Protein AF-A0A395UKI0-F1 (afdb_monomer_lite)

Secondary structure (DSSP, 8-state):
--EEEEEEEE-STTS---TT-TTSHHHHT-TTPPPPPTT-EEEETTEEEEE--BTTTTEEEEEEEEEEEEEEEETTEEEEEEEEE--GGGHHHHHHTT--TTS------PPP---GGGEEEEEEPPTTPBPB-B-TTSPBPB-TTSPBPB-EE-HHHHHHS-HHHHTTEEEETTEEEEBP----EEEEEE-

Foldseek 3Di:
DWKKFKDKAALDPPTDHDQVDCQHCLNVVHPPRDADDQQDWDQDPQATWGWHADVVRRMTMTMQGQKDWDWDQDPNDTHTPGDIDRRRNCVCCVQPPPDDPPDDRDDDDDDDPDPVVWKDKDWFFDPPDFDFDADPVRHFDADPVSHTHGAWDDPVVLVPDDPVCNVQWDDDPNTIGGTGGDRRMMDIDTD

pLDDT: mean 90.9, std 7.42, range [57.66, 97.88]

Sequence (191 aa):
MEDIEFYYHEEQNNGLKDPIMYHTSDHEKCSDLPYFECGSFNCHVSGIDITFENQKKCFRASFLIRGYSVYSLVNHEWVKTKNHETRPTYLYEDLMNGIPLNNSLNIEWVNENLVADKYEISNGCRLNVPAYIKDESGHYIKDSNGNYIKKEISEEQFKLLPEGFKSQYFLYSGKRYKKCDRPWRFYKKQL

Radius of gyration: 19.39 Å; chains: 1; bounding box: 48×34×58 Å

Structure (mmCIF, N/CA/C/O backbone):
data_AF-A0A395UKI0-F1
#
_entry.id   AF-A0A395UKI0-F1
#
loop_
_atom_site.group_PDB
_atom_site.id
_atom_site.type_symbol
_atom_site.label_atom_id
_atom_site.label_alt_id
_atom_site.label_comp_id
_atom_site.label_asym_id
_atom_site.label_entity_id
_atom_site.label_seq_id
_atom_site.pdbx_PDB_ins_code
_atom_site.Cartn_x
_atom_site.Cartn_y
_atom_site.Cartn_z
_atom_site.occupancy
_atom_site.B_iso_or_equiv
_atom_site.auth_seq_id
_atom_site.auth_comp_id
_atom_site.auth_asym_id
_atom_site.auth_atom_id
_atom_site.pdbx_PDB_model_num
ATOM 1 N N . MET A 1 1 ? 18.220 -2.032 0.485 1.00 72.81 1 MET A N 1
ATOM 2 C CA . MET A 1 1 ? 17.931 -3.399 0.011 1.00 72.81 1 MET A CA 1
ATOM 3 C C . MET A 1 1 ? 16.534 -3.363 -0.543 1.00 72.81 1 MET A C 1
ATOM 5 O O . MET A 1 1 ? 15.701 -2.700 0.059 1.00 72.81 1 MET A O 1
ATOM 9 N N . GLU A 1 2 ? 16.315 -3.983 -1.694 1.00 85.31 2 GLU A N 1
ATOM 10 C CA . GLU A 1 2 ? 15.025 -3.980 -2.381 1.00 85.31 2 GLU A CA 1
ATOM 11 C C . GLU A 1 2 ? 13.920 -4.470 -1.436 1.00 85.31 2 GLU A C 1
ATOM 13 O O . GLU A 1 2 ? 14.097 -5.465 -0.719 1.00 85.31 2 GLU A O 1
ATOM 18 N N . ASP A 1 3 ? 12.807 -3.741 -1.409 1.00 92.38 3 ASP A N 1
ATOM 19 C CA . ASP A 1 3 ? 11.666 -4.048 -0.560 1.00 92.38 3 ASP A CA 1
ATOM 20 C C . ASP A 1 3 ? 10.334 -3.772 -1.255 1.00 92.38 3 ASP A C 1
ATOM 22 O O . ASP A 1 3 ? 10.199 -2.879 -2.094 1.00 92.38 3 ASP A O 1
ATOM 26 N N . ILE A 1 4 ? 9.337 -4.573 -0.889 1.00 95.19 4 ILE A N 1
ATOM 27 C CA . ILE A 1 4 ? 7.963 -4.479 -1.374 1.00 95.19 4 ILE A CA 1
ATOM 28 C C . ILE A 1 4 ? 6.988 -4.515 -0.199 1.00 95.19 4 ILE A C 1
ATOM 30 O O . ILE A 1 4 ? 7.293 -5.040 0.877 1.00 95.19 4 ILE A O 1
ATOM 34 N N . GLU A 1 5 ? 5.796 -3.972 -0.409 1.00 96.44 5 GLU A N 1
ATOM 35 C CA . GLU A 1 5 ? 4.694 -4.026 0.546 1.00 96.44 5 GLU A CA 1
ATOM 36 C C . GLU A 1 5 ? 3.450 -4.609 -0.115 1.00 96.44 5 GLU A C 1
ATOM 38 O O . GLU A 1 5 ? 2.995 -4.100 -1.129 1.00 96.44 5 GLU A O 1
ATOM 43 N N . PHE A 1 6 ? 2.915 -5.685 0.453 1.00 97.06 6 PHE A N 1
ATOM 44 C CA . PHE A 1 6 ? 1.773 -6.423 -0.070 1.00 97.06 6 PHE A CA 1
ATOM 45 C C . PHE A 1 6 ? 0.446 -5.911 0.509 1.00 97.06 6 PHE A C 1
ATOM 47 O O . PHE A 1 6 ? 0.351 -5.572 1.697 1.00 97.06 6 PHE A O 1
ATOM 54 N N . TYR A 1 7 ? -0.592 -5.924 -0.325 1.00 96.88 7 TYR A N 1
ATOM 55 C CA . TYR A 1 7 ? -1.969 -5.573 0.008 1.00 96.88 7 TYR A CA 1
ATOM 56 C C . TYR A 1 7 ? -2.911 -6.658 -0.510 1.00 96.88 7 TYR A C 1
ATOM 58 O O . TYR A 1 7 ? -2.744 -7.163 -1.620 1.00 96.88 7 TYR A O 1
ATOM 66 N N . TYR A 1 8 ? -3.903 -7.019 0.302 1.00 97.31 8 TYR A N 1
ATOM 67 C CA . TYR A 1 8 ? -4.893 -8.038 -0.046 1.00 97.31 8 TYR A CA 1
ATOM 68 C C . TYR A 1 8 ? -6.225 -7.750 0.635 1.00 97.31 8 TYR A C 1
ATOM 70 O O . TYR A 1 8 ? -6.280 -7.591 1.857 1.00 97.31 8 TYR A O 1
ATOM 78 N N . HIS A 1 9 ? -7.288 -7.723 -0.160 1.00 97.38 9 HIS A N 1
ATOM 79 C CA . HIS A 1 9 ? -8.639 -7.403 0.268 1.00 97.38 9 HIS A CA 1
ATOM 80 C C . HIS A 1 9 ? -9.646 -8.356 -0.382 1.00 97.38 9 HIS A C 1
ATOM 82 O O . HIS A 1 9 ? -9.685 -8.499 -1.600 1.00 97.38 9 HIS A O 1
ATOM 88 N N . GLU A 1 10 ? -10.520 -8.954 0.418 1.00 97.19 10 GLU A N 1
ATOM 89 C CA . GLU A 1 10 ? -11.673 -9.718 -0.061 1.00 97.19 10 GLU A CA 1
ATOM 90 C C . GLU A 1 10 ? -12.920 -8.836 -0.077 1.00 97.19 10 GLU A C 1
ATOM 92 O O . GLU A 1 10 ? -13.295 -8.236 0.932 1.00 97.19 10 GLU A O 1
ATOM 97 N N . GLU A 1 11 ? -13.580 -8.753 -1.229 1.00 95.62 11 GLU A N 1
ATOM 98 C CA . GLU A 1 11 ? -14.729 -7.859 -1.431 1.00 95.62 11 GLU A CA 1
ATOM 99 C C . GLU A 1 11 ? -15.984 -8.342 -0.692 1.00 95.62 11 GLU A C 1
ATOM 101 O O . GLU A 1 11 ? -16.866 -7.556 -0.355 1.00 95.62 11 GLU A O 1
ATOM 106 N N . GLN A 1 12 ? -16.038 -9.627 -0.344 1.00 93.69 12 GLN A N 1
ATOM 107 C CA . GLN A 1 12 ? -17.123 -10.206 0.445 1.00 93.69 12 GLN A CA 1
ATOM 108 C C . GLN A 1 12 ? -17.271 -9.503 1.807 1.00 93.69 12 GLN A C 1
ATOM 110 O O . GLN A 1 12 ? -16.280 -9.145 2.441 1.00 93.69 12 GLN A O 1
ATOM 115 N N . ASN A 1 13 ? -18.507 -9.357 2.301 1.00 86.75 13 ASN A N 1
ATOM 116 C CA . ASN A 1 13 ? -18.794 -8.646 3.559 1.00 86.75 13 ASN A CA 1
ATOM 117 C C . ASN A 1 13 ? -17.995 -9.178 4.763 1.00 86.75 13 ASN A C 1
ATOM 119 O O . ASN A 1 13 ? -17.496 -8.389 5.560 1.00 86.75 13 ASN A O 1
ATOM 123 N N . ASN A 1 14 ? -17.834 -10.502 4.855 1.00 87.94 14 ASN A N 1
ATOM 124 C CA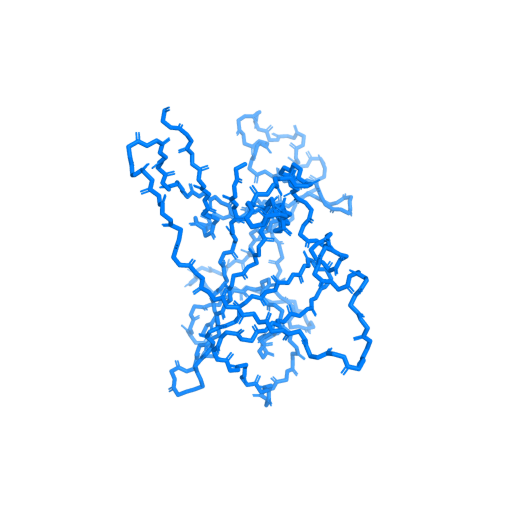 . ASN A 1 14 ? -17.091 -11.171 5.931 1.00 87.94 14 ASN A CA 1
ATOM 125 C C . ASN A 1 14 ? -15.662 -11.561 5.515 1.00 87.94 14 ASN A C 1
ATOM 127 O O . ASN A 1 14 ? -15.020 -12.364 6.189 1.00 87.94 14 ASN A O 1
ATOM 131 N N . GLY A 1 15 ? -15.190 -11.043 4.381 1.00 92.31 15 GLY A N 1
ATOM 132 C CA . GLY A 1 15 ? -13.857 -11.316 3.871 1.00 92.31 15 GLY A CA 1
ATOM 133 C C . GLY A 1 15 ? -12.767 -10.586 4.654 1.00 92.31 15 GLY A C 1
ATOM 134 O O . GLY A 1 15 ? -13.018 -9.656 5.429 1.00 92.31 15 GLY A O 1
ATOM 135 N N . LEU A 1 16 ? -11.516 -10.980 4.429 1.00 94.31 16 LEU A N 1
ATOM 136 C CA . LEU A 1 16 ? -10.360 -10.267 4.955 1.00 94.31 16 LEU A CA 1
ATOM 137 C C . LEU A 1 16 ? -10.273 -8.869 4.328 1.00 94.31 16 LEU A C 1
ATOM 139 O O . LEU A 1 16 ? -9.848 -8.698 3.189 1.00 94.31 16 LEU A O 1
ATOM 143 N N . LYS A 1 17 ? -10.621 -7.842 5.105 1.00 95.06 17 LYS A N 1
ATOM 144 C CA . LYS A 1 17 ? -10.532 -6.440 4.677 1.00 95.06 17 LYS A CA 1
ATOM 145 C C . LYS A 1 17 ? -9.134 -5.865 4.882 1.00 95.06 17 LYS A C 1
ATOM 147 O O . LYS A 1 17 ? -8.533 -6.055 5.942 1.00 95.06 17 LYS A O 1
ATOM 152 N N . ASP A 1 18 ? -8.631 -5.105 3.914 1.00 96.12 18 ASP A N 1
ATOM 153 C CA . ASP A 1 18 ? -7.453 -4.242 4.075 1.00 96.12 18 ASP A CA 1
ATOM 154 C C . ASP A 1 18 ? -7.826 -2.766 3.872 1.00 96.12 18 ASP A C 1
ATOM 156 O O . ASP A 1 18 ? -7.893 -2.298 2.738 1.00 96.12 18 ASP A O 1
ATOM 160 N N . PRO A 1 19 ? -8.098 -2.028 4.965 1.00 94.56 19 PRO A N 1
ATOM 161 C CA . PRO A 1 19 ? -8.621 -0.662 4.913 1.00 94.56 19 PRO A CA 1
ATOM 162 C C . PRO A 1 19 ? -7.784 0.402 4.191 1.00 94.56 19 PRO A C 1
ATOM 164 O O . PRO A 1 19 ? -8.300 1.487 3.936 1.00 94.56 19 PRO A O 1
ATOM 167 N N . ILE A 1 20 ? -6.489 0.162 3.959 1.00 93.56 20 ILE A N 1
ATOM 168 C CA . ILE A 1 20 ? -5.585 1.140 3.325 1.00 93.56 20 ILE A CA 1
ATOM 169 C C . ILE A 1 20 ? -5.490 0.954 1.804 1.00 93.56 20 ILE A C 1
ATOM 171 O O . ILE A 1 20 ? -4.912 1.788 1.116 1.00 93.56 20 ILE A O 1
ATOM 175 N N . MET A 1 21 ? -6.022 -0.150 1.281 1.00 93.50 21 MET A N 1
ATOM 176 C CA . MET A 1 21 ? -5.894 -0.516 -0.122 1.00 93.50 21 MET A CA 1
ATOM 177 C C . MET A 1 21 ? -6.819 0.342 -0.995 1.00 93.50 21 MET A C 1
ATOM 179 O O . MET A 1 21 ? -8.038 0.315 -0.822 1.00 93.50 21 MET A O 1
ATOM 183 N N . TYR A 1 22 ? -6.224 1.091 -1.928 1.00 88.94 22 TYR A N 1
ATOM 184 C CA . TYR A 1 22 ? -6.912 2.108 -2.732 1.00 88.94 22 TYR A CA 1
ATOM 185 C C . TYR A 1 22 ? -7.983 1.536 -3.656 1.00 88.94 22 TYR A C 1
ATOM 187 O O . TYR A 1 22 ? -9.09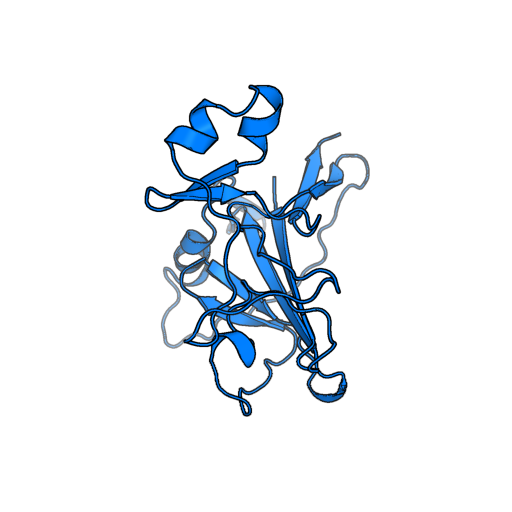1 2.042 -3.730 1.00 88.94 22 TYR A O 1
ATOM 195 N N . HIS A 1 23 ? -7.661 0.465 -4.366 1.00 92.56 23 HIS A N 1
ATOM 196 C CA . HIS A 1 23 ? -8.474 -0.037 -5.472 1.00 92.56 23 HIS A CA 1
ATOM 197 C C . HIS A 1 23 ? -9.547 -1.018 -5.010 1.00 92.56 23 HIS A C 1
ATOM 199 O O . HIS A 1 23 ? -9.789 -2.015 -5.662 1.00 92.56 23 HIS A O 1
ATOM 205 N N . THR A 1 24 ? -10.209 -0.745 -3.886 1.00 94.38 24 THR A N 1
ATOM 206 C CA . THR A 1 24 ? -11.265 -1.608 -3.329 1.00 94.38 24 THR A CA 1
ATOM 207 C C . THR A 1 24 ? -12.618 -0.916 -3.364 1.00 94.38 24 THR A C 1
ATOM 209 O O . THR A 1 24 ? -12.698 0.310 -3.259 1.00 94.38 24 THR A O 1
ATOM 212 N N . SER A 1 25 ? -13.697 -1.694 -3.449 1.00 93.06 25 SER A N 1
ATOM 213 C CA . SER A 1 25 ? -15.062 -1.148 -3.454 1.00 93.06 25 SER A CA 1
ATOM 214 C C . SER A 1 25 ? -15.372 -0.392 -2.159 1.00 93.06 25 SER A C 1
ATOM 216 O O . SER A 1 25 ? -16.057 0.630 -2.178 1.00 93.06 25 SER A O 1
ATOM 218 N N . ASP A 1 26 ? -14.812 -0.854 -1.034 1.00 90.38 26 ASP A N 1
ATOM 219 C CA . ASP A 1 26 ? -14.898 -0.192 0.271 1.00 90.38 26 ASP A CA 1
ATOM 220 C C . ASP A 1 26 ? -14.196 1.181 0.295 1.00 90.38 26 ASP A C 1
ATOM 222 O O . ASP A 1 26 ? -14.701 2.112 0.925 1.00 90.38 26 ASP A O 1
ATOM 226 N N . HIS A 1 27 ? -13.040 1.311 -0.365 1.00 91.06 27 HIS A N 1
ATOM 227 C CA . HIS A 1 27 ? -12.264 2.555 -0.411 1.00 91.06 27 HIS A CA 1
ATOM 228 C C . HIS A 1 27 ? -12.866 3.567 -1.394 1.00 91.06 27 HIS A C 1
ATOM 230 O O . HIS A 1 27 ? -13.105 4.718 -1.027 1.00 91.06 27 HIS A O 1
ATOM 236 N N . GLU A 1 28 ? -13.176 3.120 -2.614 1.00 91.69 28 GLU A N 1
ATOM 237 C CA . GLU A 1 28 ? -13.735 3.959 -3.683 1.00 91.69 28 GLU A CA 1
ATOM 238 C C . GLU A 1 28 ? -15.241 4.210 -3.528 1.00 91.69 28 GLU A C 1
ATOM 240 O O . GLU A 1 28 ? -15.809 5.051 -4.222 1.00 91.69 28 GLU A O 1
ATOM 245 N N . LYS A 1 29 ? -15.904 3.497 -2.606 1.00 90.75 29 LYS A N 1
ATOM 246 C CA . LYS A 1 29 ? -17.358 3.562 -2.366 1.00 90.75 29 LYS A CA 1
ATOM 247 C C . LYS A 1 29 ? -18.160 3.284 -3.641 1.00 90.75 29 LYS A C 1
ATOM 249 O O . LYS A 1 29 ? -19.193 3.901 -3.893 1.00 90.75 29 LYS A O 1
ATOM 254 N N . CYS A 1 30 ? -17.669 2.334 -4.432 1.00 91.25 30 CYS A N 1
ATOM 255 C CA . CYS A 1 30 ? -18.217 1.945 -5.723 1.00 91.25 30 CYS A CA 1
ATOM 256 C C . CYS A 1 30 ? -18.272 0.416 -5.807 1.00 91.25 30 CYS A C 1
ATOM 258 O O . CYS A 1 30 ? -17.229 -0.230 -5.840 1.00 91.25 30 CYS A O 1
ATOM 260 N N . SER A 1 31 ? -19.476 -0.165 -5.833 1.00 85.19 31 SER A N 1
ATOM 261 C CA . SER A 1 31 ? -19.671 -1.625 -5.905 1.00 85.19 31 SER A CA 1
ATOM 262 C C . SER A 1 31 ? -19.251 -2.232 -7.241 1.00 85.19 31 SER A C 1
ATOM 264 O O . SER A 1 31 ? -18.930 -3.415 -7.306 1.00 85.19 31 SER A O 1
ATOM 266 N N . ASP A 1 32 ? -19.249 -1.417 -8.294 1.00 88.06 32 ASP A N 1
ATOM 267 C CA . ASP A 1 32 ? -19.023 -1.854 -9.670 1.00 88.06 32 ASP A CA 1
ATOM 268 C C . ASP A 1 32 ? -17.604 -1.494 -10.135 1.00 88.06 32 ASP A C 1
ATOM 270 O O . ASP A 1 32 ? -17.341 -1.345 -11.329 1.00 88.06 32 ASP A O 1
ATOM 274 N N . LEU A 1 33 ? -16.676 -1.326 -9.184 1.00 92.06 33 LEU A N 1
ATOM 275 C CA . LEU A 1 33 ? -15.283 -1.010 -9.467 1.00 92.06 33 LEU A CA 1
ATOM 276 C C . LEU A 1 33 ? -14.656 -2.154 -10.290 1.00 92.06 33 LEU A C 1
ATOM 278 O O . LEU A 1 33 ? -14.607 -3.292 -9.807 1.00 92.06 33 LEU A O 1
ATOM 282 N N . PRO A 1 34 ? -14.151 -1.894 -11.509 1.00 94.56 34 PRO A N 1
ATOM 283 C CA . PRO A 1 34 ? -13.522 -2.927 -12.322 1.00 94.56 34 PRO A CA 1
ATOM 284 C C . PRO A 1 34 ? -12.331 -3.565 -11.609 1.00 94.56 34 PRO A C 1
ATOM 286 O O . PRO A 1 34 ? -11.643 -2.920 -10.816 1.00 94.56 34 PRO A O 1
ATOM 289 N N . TYR A 1 35 ? -12.097 -4.842 -11.890 1.00 96.00 35 TYR A N 1
ATOM 290 C CA . TYR A 1 35 ? -10.900 -5.531 -11.426 1.00 96.00 35 TYR A CA 1
ATOM 291 C C . TYR A 1 35 ? -9.749 -5.258 -12.387 1.00 96.00 35 TYR A C 1
ATOM 293 O O . TYR A 1 35 ? -9.944 -5.276 -13.604 1.00 96.00 35 TYR A O 1
ATOM 301 N N . PHE A 1 36 ? -8.554 -5.043 -11.848 1.00 95.44 36 PHE A N 1
ATOM 302 C CA . PHE A 1 36 ? -7.353 -4.961 -12.668 1.00 95.44 36 PHE A CA 1
ATOM 303 C C . PHE A 1 36 ? -6.970 -6.336 -13.220 1.00 95.44 36 PHE A C 1
ATOM 305 O O . PHE A 1 36 ? -7.109 -7.364 -12.550 1.00 95.44 36 PHE A O 1
ATOM 312 N N . GLU A 1 37 ? -6.438 -6.353 -14.442 1.00 93.06 37 GLU A N 1
ATOM 313 C CA . GLU A 1 37 ? -5.809 -7.551 -14.990 1.00 93.06 37 GLU A CA 1
ATOM 314 C C . GLU A 1 37 ? -4.525 -7.880 -14.220 1.00 93.06 37 GLU A C 1
ATOM 316 O O . GLU A 1 37 ? -3.847 -6.998 -13.686 1.00 93.06 37 GLU A O 1
ATOM 321 N N . CYS A 1 38 ? -4.162 -9.161 -14.180 1.00 91.88 38 CYS A N 1
ATOM 322 C CA . CYS A 1 38 ? -2.937 -9.591 -13.516 1.00 91.88 38 CYS A CA 1
ATOM 323 C C . CYS A 1 38 ? -1.702 -8.950 -14.166 1.00 91.88 38 CYS A C 1
ATOM 325 O O . CYS A 1 38 ? -1.515 -9.038 -15.376 1.00 91.88 38 CYS A O 1
ATOM 327 N N . GLY A 1 39 ? -0.851 -8.338 -13.347 1.00 90.25 39 GLY A N 1
ATOM 328 C CA . GLY A 1 39 ? 0.334 -7.601 -13.767 1.00 90.25 39 GLY A CA 1
ATOM 329 C C . GLY A 1 39 ? 0.081 -6.130 -14.101 1.00 90.25 39 GLY A C 1
ATOM 330 O O . GLY A 1 39 ? 1.028 -5.454 -14.500 1.00 90.25 39 GLY A O 1
ATOM 331 N N . SER A 1 40 ? -1.144 -5.607 -13.938 1.00 91.50 40 SER A N 1
ATOM 332 C CA . SER A 1 40 ? -1.421 -4.198 -14.256 1.00 91.50 40 SER A CA 1
ATOM 333 C C . SER A 1 40 ? -0.717 -3.254 -13.287 1.00 91.50 40 SER A C 1
ATOM 335 O O . SER A 1 40 ? -0.644 -3.521 -12.083 1.00 91.50 40 SER A O 1
ATOM 337 N N . PHE A 1 41 ? -0.270 -2.120 -13.824 1.00 89.94 41 PHE A N 1
ATOM 338 C CA . PHE A 1 41 ? 0.349 -1.023 -13.088 1.00 89.94 41 PHE A CA 1
ATOM 339 C C . PHE A 1 41 ? -0.741 -0.060 -12.626 1.00 89.94 41 PHE A C 1
ATOM 341 O O . PHE A 1 41 ? -1.361 0.619 -13.445 1.00 89.94 41 PHE A O 1
ATOM 348 N N . ASN A 1 42 ? -0.970 0.012 -11.319 1.00 91.00 42 ASN A N 1
ATOM 349 C CA . ASN A 1 42 ? -1.874 0.986 -10.729 1.00 91.00 42 ASN A CA 1
ATOM 350 C C . ASN A 1 42 ? -1.067 2.138 -10.118 1.00 91.00 42 ASN A C 1
ATOM 352 O O . ASN A 1 42 ? -0.408 1.989 -9.089 1.00 91.00 42 ASN A O 1
ATOM 356 N N . CYS A 1 43 ? -1.119 3.295 -10.767 1.00 89.25 43 CYS A N 1
ATOM 357 C CA . CYS A 1 43 ? -0.405 4.498 -10.359 1.00 89.25 43 CYS A CA 1
ATOM 358 C C . CYS A 1 43 ? -1.245 5.304 -9.359 1.00 89.25 43 CYS A C 1
ATOM 360 O O . CYS A 1 43 ? -2.322 5.791 -9.700 1.00 89.25 43 CYS A O 1
ATOM 362 N N . HIS A 1 44 ? -0.748 5.502 -8.139 1.00 89.75 44 HIS A N 1
ATOM 363 C CA . HIS A 1 44 ? -1.400 6.326 -7.122 1.00 89.75 44 HIS A CA 1
ATOM 364 C C . HIS A 1 44 ? -0.410 7.223 -6.361 1.00 89.75 44 HIS A C 1
ATOM 366 O O . HIS A 1 44 ? 0.810 7.173 -6.533 1.00 89.75 44 HIS A O 1
ATOM 372 N N . VAL A 1 45 ? -0.940 8.065 -5.471 1.00 88.81 45 VAL A N 1
ATOM 373 C CA . VAL A 1 45 ? -0.179 9.097 -4.739 1.00 88.81 45 VAL A CA 1
ATOM 374 C C . VAL A 1 45 ? 0.970 8.564 -3.876 1.00 88.81 45 VAL A C 1
ATOM 376 O O . VAL A 1 45 ? 1.836 9.336 -3.475 1.00 88.81 45 VAL A O 1
ATOM 379 N N . SER A 1 46 ? 0.980 7.264 -3.570 1.00 90.00 46 SER A N 1
ATOM 380 C CA . SER A 1 46 ? 2.031 6.643 -2.756 1.00 90.00 46 SER A CA 1
ATOM 381 C C . SER A 1 46 ? 3.082 5.897 -3.578 1.00 90.00 46 SER A C 1
ATOM 383 O O . SER A 1 46 ? 4.072 5.476 -2.990 1.00 90.00 46 SER A O 1
ATOM 385 N N . GLY A 1 47 ? 2.904 5.754 -4.894 1.00 92.81 47 GLY A N 1
ATOM 386 C CA . GLY A 1 47 ? 3.794 5.014 -5.791 1.00 92.81 47 GLY A CA 1
ATOM 387 C C . GLY A 1 47 ? 3.014 4.120 -6.754 1.00 92.81 47 GLY A C 1
ATOM 388 O O . GLY A 1 47 ? 1.849 4.391 -7.040 1.00 92.81 47 GLY A O 1
ATOM 389 N N . ILE A 1 48 ? 3.678 3.081 -7.258 1.00 91.50 48 ILE A N 1
ATOM 390 C CA . ILE A 1 48 ? 3.126 2.163 -8.256 1.00 91.50 48 ILE A CA 1
ATOM 391 C C . ILE A 1 48 ? 2.861 0.806 -7.612 1.00 91.50 48 ILE A C 1
ATOM 393 O O . ILE A 1 48 ? 3.787 0.139 -7.141 1.00 91.50 48 ILE A O 1
ATOM 397 N N . ASP A 1 49 ? 1.601 0.400 -7.660 1.00 94.06 49 ASP A N 1
ATOM 398 C CA . ASP A 1 49 ? 1.152 -0.939 -7.317 1.00 94.06 49 ASP A CA 1
ATOM 399 C C . ASP A 1 49 ? 1.201 -1.843 -8.551 1.00 94.06 49 ASP A C 1
ATOM 401 O O . ASP A 1 49 ? 0.761 -1.461 -9.636 1.00 94.06 49 ASP A O 1
ATOM 405 N N . ILE A 1 50 ? 1.660 -3.078 -8.368 1.00 94.25 50 ILE A N 1
ATOM 406 C CA . ILE A 1 50 ? 1.487 -4.151 -9.349 1.00 94.25 50 ILE A CA 1
ATOM 407 C C . ILE A 1 50 ? 0.376 -5.059 -8.852 1.00 94.25 50 ILE A C 1
ATOM 409 O O . ILE A 1 50 ? 0.447 -5.602 -7.749 1.00 94.25 50 ILE A O 1
ATOM 413 N N . THR A 1 51 ? -0.666 -5.186 -9.661 1.00 96.06 51 THR A N 1
ATOM 414 C CA . THR A 1 51 ? -1.935 -5.816 -9.282 1.00 96.06 51 THR A CA 1
ATOM 415 C C . THR A 1 51 ? -2.022 -7.263 -9.765 1.00 96.06 51 THR A C 1
ATOM 417 O O . THR A 1 51 ? -1.407 -7.647 -10.754 1.00 96.06 51 THR A O 1
ATOM 420 N N . PHE A 1 52 ? -2.769 -8.102 -9.053 1.00 96.06 52 PHE A N 1
ATOM 421 C CA . PHE A 1 52 ? -3.040 -9.503 -9.411 1.00 96.06 52 PHE A CA 1
ATOM 422 C C . PHE A 1 52 ? -4.396 -9.920 -8.842 1.00 96.06 52 PHE A C 1
ATOM 424 O O . PHE A 1 52 ? -4.536 -10.894 -8.101 1.00 96.06 52 PHE A O 1
ATOM 431 N N . GLU A 1 53 ? -5.407 -9.118 -9.161 1.00 97.19 53 GLU A N 1
ATOM 432 C CA . GLU A 1 53 ? -6.762 -9.283 -8.655 1.00 97.19 53 GLU A CA 1
ATOM 433 C C . GLU A 1 53 ? -7.509 -10.441 -9.330 1.00 97.19 53 GLU A C 1
ATOM 435 O O . GLU A 1 53 ? -7.133 -10.940 -10.394 1.00 97.19 53 GLU A O 1
ATOM 440 N N . ASN A 1 54 ? -8.599 -10.892 -8.707 1.00 96.69 54 ASN A N 1
ATOM 441 C CA . ASN A 1 54 ? -9.415 -11.966 -9.250 1.00 96.69 54 ASN A CA 1
ATOM 442 C C . ASN A 1 54 ? -10.900 -11.769 -8.941 1.00 96.69 54 ASN A C 1
ATOM 444 O O . ASN A 1 54 ? -11.368 -12.053 -7.836 1.00 96.69 54 ASN A O 1
ATOM 448 N N . GLN A 1 55 ? -11.659 -11.381 -9.965 1.00 95.56 55 GLN A N 1
ATOM 449 C CA . GLN A 1 55 ? -13.101 -11.169 -9.851 1.00 95.56 55 GLN A CA 1
ATOM 450 C C . GLN A 1 55 ? -13.864 -12.450 -9.487 1.00 95.56 55 GLN A C 1
ATOM 452 O O . GLN A 1 55 ? -14.746 -12.416 -8.637 1.00 95.56 55 GLN A O 1
ATOM 457 N N . LYS A 1 56 ? -13.510 -13.606 -10.071 1.00 95.25 56 LYS A N 1
ATOM 458 C CA . LYS A 1 56 ? -14.203 -14.884 -9.798 1.00 95.25 56 LYS A CA 1
ATOM 459 C C . LYS A 1 56 ? -14.036 -15.346 -8.350 1.00 95.25 56 LYS A C 1
ATOM 461 O O . LYS A 1 56 ? -14.922 -16.001 -7.814 1.00 95.25 56 LYS A O 1
ATOM 466 N N . LYS A 1 57 ? -12.889 -15.039 -7.741 1.00 96.25 57 LYS A N 1
ATOM 467 C CA . LYS A 1 57 ? -12.578 -15.341 -6.337 1.00 96.25 57 LYS A CA 1
ATOM 468 C C . LYS A 1 57 ? -12.885 -14.171 -5.394 1.00 96.25 57 LYS A C 1
ATOM 470 O O . LYS A 1 57 ? -12.640 -14.293 -4.201 1.00 96.25 57 LYS A O 1
ATOM 475 N N . CYS A 1 58 ? -13.413 -13.065 -5.918 1.00 95.88 58 CYS A N 1
ATOM 476 C CA . CYS A 1 58 ? -13.789 -11.864 -5.177 1.00 95.88 58 CYS A CA 1
ATOM 477 C C . CYS A 1 58 ? -12.672 -11.276 -4.294 1.00 95.88 58 CYS A C 1
ATOM 479 O O . CYS A 1 58 ? -12.960 -10.772 -3.207 1.00 95.88 58 CYS A O 1
ATOM 481 N N . PHE A 1 59 ? -11.412 -11.306 -4.746 1.00 97.06 59 PHE A N 1
ATOM 482 C CA . PHE A 1 59 ? -10.306 -10.658 -4.032 1.00 97.06 59 PHE A CA 1
ATOM 483 C C . PHE A 1 59 ? -9.536 -9.692 -4.921 1.00 97.06 59 PHE A C 1
ATOM 485 O O . PHE A 1 59 ? -9.370 -9.909 -6.123 1.00 97.06 59 PHE A O 1
ATOM 492 N N . ARG A 1 60 ? -9.003 -8.655 -4.290 1.00 97.50 60 ARG A N 1
ATOM 493 C CA . ARG A 1 60 ? -8.067 -7.706 -4.871 1.00 97.50 60 ARG A CA 1
ATOM 494 C C . ARG A 1 60 ? -6.746 -7.831 -4.161 1.00 97.50 60 ARG A C 1
ATOM 496 O O . ARG A 1 60 ? -6.707 -7.985 -2.940 1.00 97.50 60 ARG A O 1
ATOM 503 N N . ALA A 1 61 ? -5.669 -7.782 -4.924 1.00 97.56 61 ALA A N 1
ATOM 504 C CA . ALA A 1 61 ? -4.341 -7.879 -4.362 1.00 97.56 61 ALA A CA 1
ATOM 505 C C . ALA A 1 61 ? -3.342 -7.097 -5.208 1.00 97.56 61 ALA A C 1
ATOM 507 O O . ALA A 1 61 ? -3.451 -7.050 -6.436 1.00 97.56 61 ALA A O 1
ATOM 508 N N . SER A 1 62 ? -2.384 -6.478 -4.533 1.00 97.38 62 SER A N 1
ATOM 509 C CA . SER A 1 62 ? -1.275 -5.773 -5.159 1.00 97.38 62 SER A CA 1
ATOM 510 C C . SER A 1 62 ? -0.032 -5.838 -4.285 1.00 97.38 62 SER A C 1
ATOM 512 O O . SER A 1 62 ? -0.085 -6.203 -3.107 1.00 97.38 62 SER A O 1
ATOM 514 N N . PHE A 1 63 ? 1.107 -5.464 -4.853 1.00 96.19 63 PHE A N 1
ATOM 515 C CA . PHE A 1 63 ? 2.239 -5.026 -4.056 1.00 96.19 63 PHE A CA 1
ATOM 516 C C . PHE A 1 63 ? 2.770 -3.687 -4.562 1.00 96.19 63 PHE A C 1
ATOM 518 O O . PHE A 1 63 ? 2.877 -3.464 -5.767 1.00 96.19 63 PHE A O 1
ATOM 525 N N . LEU A 1 64 ? 3.142 -2.827 -3.620 1.00 95.88 64 LEU A N 1
ATOM 526 C CA . LEU A 1 64 ? 3.850 -1.578 -3.855 1.00 95.88 64 LEU A CA 1
ATOM 527 C C . LEU A 1 64 ? 5.351 -1.852 -3.850 1.00 95.88 64 LEU A C 1
ATOM 529 O O . LEU A 1 64 ? 5.876 -2.450 -2.904 1.00 95.88 64 LEU A O 1
ATOM 533 N N . ILE A 1 65 ? 6.062 -1.353 -4.857 1.00 93.50 65 ILE A N 1
ATOM 534 C CA . ILE A 1 65 ? 7.529 -1.336 -4.850 1.00 93.50 65 ILE A CA 1
ATOM 535 C C . ILE A 1 65 ? 7.984 -0.264 -3.854 1.00 93.50 65 ILE A C 1
ATOM 537 O O . ILE A 1 65 ? 7.848 0.930 -4.110 1.00 93.50 65 ILE A O 1
ATOM 541 N N . ARG A 1 66 ? 8.498 -0.677 -2.691 1.00 93.25 66 ARG A N 1
ATOM 542 C CA . ARG A 1 66 ? 8.896 0.241 -1.610 1.00 93.25 66 ARG A CA 1
ATOM 543 C C . ARG A 1 66 ? 10.297 0.803 -1.802 1.00 93.25 66 ARG A C 1
ATOM 545 O O . ARG A 1 66 ? 10.551 1.949 -1.427 1.00 93.25 66 ARG A O 1
ATOM 552 N N . GLY A 1 67 ? 11.165 0.021 -2.423 1.00 92.81 67 GLY A N 1
ATOM 553 C CA . GLY A 1 67 ? 12.544 0.403 -2.598 1.00 92.81 67 GLY A CA 1
ATOM 554 C C . GLY A 1 67 ? 13.218 -0.421 -3.670 1.00 92.81 67 GLY A C 1
ATOM 555 O O . GLY A 1 67 ? 13.050 -1.636 -3.768 1.00 92.81 67 GLY A O 1
ATOM 556 N N . TYR A 1 68 ? 13.984 0.274 -4.494 1.00 92.44 68 TYR A N 1
ATOM 557 C CA . TYR A 1 68 ? 14.487 -0.247 -5.754 1.00 92.44 68 TYR A CA 1
ATOM 558 C C . TYR A 1 68 ? 15.839 0.381 -6.085 1.00 92.44 68 TYR A C 1
ATOM 560 O O . TYR A 1 68 ? 16.263 1.361 -5.471 1.00 92.44 68 TYR A O 1
ATOM 568 N N . SER A 1 69 ? 16.542 -0.221 -7.033 1.00 92.12 69 SER A N 1
ATOM 569 C CA . SER A 1 69 ? 17.762 0.315 -7.632 1.00 92.12 69 SER A CA 1
ATOM 570 C C . SER A 1 69 ? 17.544 0.400 -9.141 1.00 92.12 69 SER A C 1
ATOM 572 O O . SER A 1 69 ? 16.792 -0.405 -9.687 1.00 92.12 69 SER A O 1
ATOM 574 N N . VAL A 1 70 ? 18.211 1.334 -9.821 1.00 91.69 70 VAL A N 1
ATOM 575 C CA . VAL A 1 70 ? 18.100 1.466 -11.283 1.00 91.69 70 VAL A CA 1
ATOM 576 C C . VAL A 1 70 ? 19.409 1.045 -11.932 1.00 91.69 70 VAL A C 1
ATOM 578 O O . VAL A 1 70 ? 20.493 1.455 -11.503 1.00 91.69 70 VAL A O 1
ATOM 581 N N . TYR A 1 71 ? 19.281 0.220 -12.964 1.00 90.69 71 TYR A N 1
ATOM 582 C CA . TYR A 1 71 ? 20.368 -0.239 -13.811 1.00 90.69 71 TYR A CA 1
ATOM 583 C C . TYR A 1 71 ? 20.042 0.119 -15.258 1.00 90.69 71 TYR A C 1
ATOM 585 O O . TYR A 1 71 ? 18.887 0.053 -15.677 1.00 90.69 71 TYR A O 1
ATOM 593 N N . SER A 1 72 ? 21.059 0.484 -16.025 1.00 90.19 72 SER A N 1
ATOM 594 C CA . SER A 1 72 ? 20.938 0.792 -17.447 1.00 90.19 72 SER A CA 1
ATOM 595 C C . SER A 1 72 ? 21.888 -0.092 -18.240 1.00 90.19 72 SER A C 1
ATOM 597 O O . SER A 1 72 ? 22.999 -0.373 -17.790 1.00 90.19 72 SER A O 1
ATOM 599 N N . LEU A 1 73 ? 21.451 -0.531 -19.418 1.00 89.25 73 LEU A N 1
ATOM 600 C CA . LEU A 1 73 ? 22.277 -1.324 -20.319 1.00 89.25 73 LEU A CA 1
ATOM 601 C C . LEU A 1 73 ? 23.203 -0.389 -21.110 1.00 89.25 73 LEU A C 1
ATOM 603 O O . LEU A 1 73 ? 22.750 0.348 -21.984 1.00 89.25 73 LEU A O 1
ATOM 607 N N . VAL A 1 74 ? 24.498 -0.410 -20.803 1.00 91.56 74 VAL A N 1
ATOM 608 C CA . VAL A 1 74 ? 25.532 0.389 -21.474 1.00 91.56 74 VAL A CA 1
ATOM 609 C C . VAL A 1 74 ? 26.553 -0.573 -22.063 1.00 91.56 74 VAL A C 1
ATOM 611 O O . VAL A 1 74 ? 27.107 -1.394 -21.345 1.00 91.56 74 VAL A O 1
ATOM 614 N N . ASN A 1 75 ? 26.803 -0.499 -23.374 1.00 92.69 75 ASN A N 1
ATOM 615 C CA . ASN A 1 75 ? 27.746 -1.388 -24.070 1.00 92.69 75 ASN A CA 1
ATOM 616 C C . ASN A 1 75 ? 27.504 -2.895 -23.809 1.00 92.69 75 ASN A C 1
ATOM 618 O O . ASN A 1 75 ? 28.457 -3.662 -23.739 1.00 92.69 75 ASN A O 1
ATOM 622 N N . HIS A 1 76 ? 26.236 -3.317 -23.710 1.00 90.56 76 HIS A N 1
ATOM 623 C CA . HIS A 1 76 ? 25.804 -4.687 -23.369 1.00 90.56 76 HIS A CA 1
ATOM 624 C C . HIS A 1 76 ? 26.080 -5.134 -21.922 1.00 90.56 76 HIS A C 1
ATOM 626 O O . HIS A 1 76 ? 25.889 -6.305 -21.601 1.00 90.56 76 HIS A O 1
ATOM 632 N N . GLU A 1 77 ? 26.451 -4.217 -21.030 1.00 90.44 77 GLU A N 1
ATOM 633 C CA . GLU A 1 77 ? 26.611 -4.486 -19.602 1.00 90.44 77 GLU A CA 1
ATOM 634 C C . GLU A 1 77 ? 25.589 -3.704 -18.772 1.00 90.44 77 GLU A C 1
ATOM 636 O O . GLU A 1 77 ? 25.269 -2.547 -19.056 1.00 90.44 77 GLU A O 1
ATOM 641 N N . TRP A 1 78 ? 25.060 -4.338 -17.724 1.00 89.31 78 TRP A N 1
ATOM 642 C CA . TRP A 1 78 ? 24.162 -3.681 -16.778 1.00 89.31 78 TRP A CA 1
ATOM 643 C C . TRP A 1 78 ? 24.965 -2.839 -15.791 1.00 89.31 78 TRP A C 1
ATOM 645 O O . TRP A 1 78 ? 25.629 -3.362 -14.897 1.00 89.31 78 TRP A O 1
ATOM 655 N N . VAL A 1 79 ? 24.866 -1.520 -15.924 1.00 91.56 79 VAL A N 1
ATOM 656 C CA . VAL A 1 79 ? 25.543 -0.560 -15.051 1.00 91.56 79 VAL A CA 1
ATOM 657 C C . VAL A 1 79 ? 24.531 0.044 -14.091 1.00 91.56 79 VAL A C 1
ATOM 659 O O . VAL A 1 79 ? 23.479 0.529 -14.505 1.00 91.56 79 VAL A O 1
ATOM 662 N N . LYS A 1 80 ? 24.844 0.037 -12.793 1.00 91.94 80 LYS A N 1
ATOM 663 C CA . LYS A 1 80 ? 23.999 0.675 -11.779 1.00 91.94 80 LYS A CA 1
ATOM 664 C C . LYS A 1 80 ? 24.053 2.194 -11.939 1.00 91.94 80 LYS A C 1
ATOM 666 O O . LYS A 1 80 ? 25.106 2.792 -11.735 1.00 91.94 80 LYS A O 1
ATOM 671 N N . THR A 1 81 ? 22.925 2.815 -12.265 1.00 91.56 81 THR A N 1
ATOM 672 C CA . THR A 1 81 ? 22.819 4.265 -12.497 1.00 91.56 81 THR A CA 1
ATOM 673 C C . THR A 1 81 ? 22.184 5.006 -11.329 1.00 91.56 81 THR A C 1
ATOM 675 O O . THR A 1 81 ? 22.497 6.173 -11.101 1.00 91.56 81 THR A O 1
ATOM 678 N N . LYS A 1 82 ? 21.360 4.321 -10.527 1.00 91.19 82 LYS A N 1
ATOM 679 C CA . LYS A 1 82 ? 20.806 4.862 -9.283 1.00 91.19 82 LYS A CA 1
ATOM 680 C C . LYS A 1 82 ? 21.059 3.905 -8.131 1.00 91.19 82 LYS A C 1
ATOM 682 O O . LYS A 1 82 ? 20.772 2.706 -8.206 1.00 91.19 82 LYS A O 1
ATOM 687 N N . ASN A 1 83 ? 21.591 4.457 -7.043 1.00 91.00 83 ASN A N 1
ATOM 688 C CA . ASN A 1 83 ? 21.643 3.764 -5.762 1.00 91.00 83 ASN A CA 1
ATOM 689 C C . ASN A 1 83 ? 20.231 3.484 -5.235 1.00 91.00 83 ASN A C 1
ATOM 691 O O . ASN A 1 83 ? 19.238 3.919 -5.805 1.00 91.00 83 ASN A O 1
ATOM 695 N N . HIS A 1 84 ? 20.157 2.725 -4.148 1.00 91.75 84 HIS A N 1
ATOM 696 C CA . HIS A 1 84 ? 18.886 2.301 -3.584 1.00 91.75 84 HIS A CA 1
ATOM 697 C C . HIS A 1 84 ? 18.001 3.501 -3.201 1.00 91.75 84 HIS A C 1
ATOM 699 O O . HIS A 1 84 ? 18.355 4.285 -2.320 1.00 91.75 84 HIS A O 1
ATOM 705 N N . GLU A 1 85 ? 16.856 3.618 -3.866 1.00 94.25 85 GLU A N 1
ATOM 706 C CA . GLU A 1 85 ? 15.813 4.604 -3.613 1.00 94.25 85 GLU A CA 1
ATOM 707 C C . GLU A 1 85 ? 14.756 3.992 -2.693 1.00 94.25 85 GLU A C 1
ATOM 709 O O . GLU A 1 85 ? 14.382 2.835 -2.867 1.00 94.25 85 GLU A O 1
ATOM 714 N N . THR A 1 86 ? 14.286 4.759 -1.709 1.00 92.81 86 THR A N 1
ATOM 715 C CA . THR A 1 86 ? 13.297 4.315 -0.702 1.00 92.81 86 THR A CA 1
ATOM 716 C C . THR A 1 86 ? 11.997 5.117 -0.757 1.00 92.81 86 THR A C 1
ATOM 718 O O . THR A 1 86 ? 11.109 4.938 0.079 1.00 92.81 86 THR A O 1
ATOM 721 N N . ARG A 1 87 ? 11.885 6.035 -1.725 1.00 93.00 87 ARG A N 1
ATOM 722 C CA . ARG A 1 87 ? 10.692 6.830 -2.016 1.00 93.00 87 ARG A CA 1
ATOM 723 C C . ARG A 1 87 ? 9.999 6.227 -3.242 1.00 93.00 87 ARG A C 1
ATOM 725 O O . ARG A 1 87 ? 10.435 6.492 -4.360 1.00 93.00 87 ARG A O 1
ATOM 732 N N . PRO A 1 88 ? 8.909 5.460 -3.069 1.00 93.12 88 PRO A N 1
ATOM 733 C CA . PRO A 1 88 ? 8.264 4.743 -4.175 1.00 93.12 88 PRO A CA 1
ATOM 734 C C . PRO A 1 88 ? 7.780 5.656 -5.302 1.00 93.12 88 PRO A C 1
ATOM 736 O O . PRO A 1 88 ? 7.740 5.262 -6.460 1.00 93.12 88 PRO A O 1
ATOM 739 N N . THR A 1 89 ? 7.431 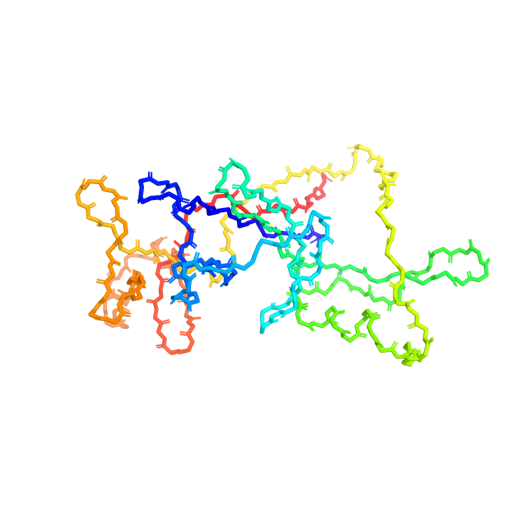6.901 -4.975 1.00 93.88 89 THR A N 1
ATOM 740 C CA . THR A 1 89 ? 6.975 7.897 -5.948 1.00 93.88 89 THR A CA 1
ATOM 741 C C . THR A 1 89 ? 8.059 8.315 -6.940 1.00 93.88 89 THR A C 1
ATOM 743 O O . THR A 1 89 ? 7.733 8.802 -8.012 1.00 93.88 89 THR A O 1
ATOM 746 N N . TYR A 1 90 ? 9.344 8.106 -6.648 1.00 93.88 90 TYR A N 1
ATOM 747 C CA . TYR A 1 90 ? 10.405 8.408 -7.614 1.00 93.88 90 TYR A CA 1
ATOM 748 C C . TYR A 1 90 ? 10.427 7.397 -8.768 1.00 93.88 90 TYR A C 1
ATOM 750 O O . TYR A 1 90 ? 11.002 7.682 -9.816 1.00 93.88 90 TYR A O 1
ATOM 758 N N . LEU A 1 91 ? 9.753 6.249 -8.620 1.00 91.44 91 LEU A N 1
ATOM 759 C CA . LEU A 1 91 ? 9.692 5.230 -9.662 1.00 91.44 91 LEU A CA 1
ATOM 760 C C . LEU A 1 91 ? 8.964 5.746 -10.908 1.00 91.44 91 LEU A C 1
ATOM 762 O O . LEU A 1 91 ? 9.270 5.311 -12.010 1.00 91.44 91 LEU A O 1
ATOM 766 N N . TYR A 1 92 ? 8.051 6.711 -10.752 1.00 89.50 92 TYR A N 1
ATOM 767 C CA . TYR A 1 92 ? 7.426 7.401 -11.881 1.00 89.50 92 TYR A CA 1
ATOM 768 C C . TYR A 1 92 ? 8.454 8.082 -12.773 1.00 89.50 92 TYR A C 1
ATOM 770 O O . TYR A 1 92 ? 8.426 7.911 -13.988 1.00 89.50 92 TYR A O 1
ATOM 778 N N . GLU A 1 93 ? 9.362 8.842 -12.163 1.00 89.06 93 GLU A N 1
ATOM 779 C CA . GLU A 1 93 ? 10.422 9.532 -12.887 1.00 89.06 93 GLU A CA 1
ATOM 780 C C . GLU A 1 93 ? 11.364 8.507 -13.514 1.00 89.06 93 GLU A C 1
ATOM 782 O O . GLU A 1 93 ? 11.646 8.587 -14.701 1.00 89.06 93 GLU A O 1
ATOM 787 N N . ASP A 1 94 ? 11.789 7.493 -12.764 1.00 90.25 94 ASP A N 1
ATOM 788 C CA . ASP A 1 94 ? 12.753 6.520 -13.281 1.00 90.25 94 ASP A CA 1
ATOM 789 C C . ASP A 1 94 ? 12.175 5.614 -14.389 1.00 90.25 94 ASP A C 1
ATOM 791 O O . ASP A 1 94 ? 12.930 5.160 -15.246 1.00 90.25 94 ASP A O 1
ATOM 795 N N . LEU A 1 95 ? 10.859 5.355 -14.401 1.00 86.56 95 LEU A N 1
ATOM 796 C CA . LEU A 1 95 ? 10.197 4.585 -15.464 1.00 86.56 95 LEU A CA 1
ATOM 797 C C . LEU A 1 95 ? 9.833 5.433 -16.679 1.00 86.56 95 LEU A C 1
ATOM 799 O O . LEU A 1 95 ? 9.913 4.930 -17.791 1.00 86.56 95 LEU A O 1
ATOM 803 N N . MET A 1 96 ? 9.372 6.671 -16.485 1.00 81.38 96 MET A N 1
ATOM 804 C CA . MET A 1 96 ? 8.741 7.454 -17.556 1.00 81.38 96 MET A CA 1
ATOM 805 C C . MET A 1 96 ? 9.643 8.556 -18.114 1.00 81.38 96 MET A C 1
ATOM 807 O O . MET A 1 96 ? 9.420 9.026 -19.232 1.00 81.38 96 MET A O 1
ATOM 811 N N . ASN A 1 97 ? 10.647 9.007 -17.359 1.00 81.44 97 ASN A N 1
ATOM 812 C CA . ASN A 1 97 ? 11.481 10.122 -17.787 1.00 81.44 97 ASN A CA 1
ATOM 813 C C . ASN A 1 97 ? 12.304 9.743 -19.025 1.00 81.44 97 ASN A C 1
ATOM 815 O O . ASN A 1 97 ? 13.007 8.737 -19.053 1.00 81.44 97 ASN A O 1
ATOM 819 N N . GLY A 1 98 ? 12.221 10.581 -20.056 1.00 73.00 98 GLY A N 1
ATOM 820 C CA . GLY A 1 98 ? 12.923 10.371 -21.319 1.00 73.00 98 GLY A CA 1
ATOM 821 C C . GLY A 1 98 ? 12.275 9.356 -22.265 1.00 73.00 98 GLY A C 1
ATOM 822 O O . GLY A 1 98 ? 12.816 9.160 -23.351 1.00 73.00 98 GLY A O 1
ATOM 823 N N . ILE A 1 99 ? 11.127 8.752 -21.919 1.00 76.62 99 ILE A N 1
ATOM 824 C CA . ILE A 1 99 ? 10.359 7.915 -22.852 1.00 76.62 99 ILE A CA 1
ATOM 825 C C . ILE A 1 99 ? 9.502 8.816 -23.756 1.00 76.62 99 ILE A C 1
ATOM 827 O O . ILE A 1 99 ? 8.630 9.535 -23.262 1.00 76.62 99 ILE A O 1
ATOM 831 N N . PRO A 1 100 ? 9.715 8.796 -25.085 1.00 75.25 100 PRO A N 1
ATOM 832 C CA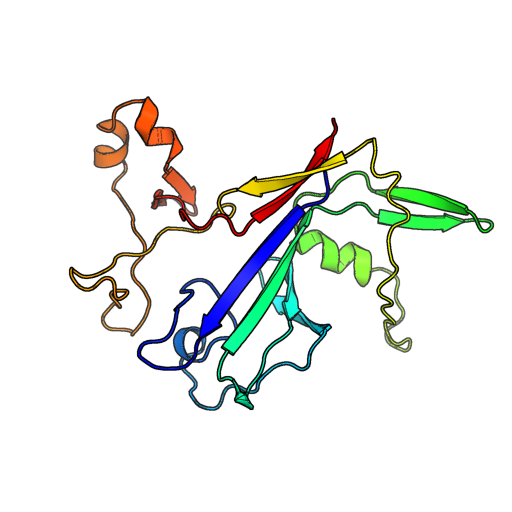 . PRO A 1 100 ? 8.851 9.502 -26.021 1.00 75.25 100 PRO A CA 1
ATOM 833 C C . PRO A 1 100 ? 7.405 8.996 -25.931 1.00 75.25 100 PRO A C 1
ATOM 835 O O . PRO A 1 100 ? 7.176 7.790 -25.918 1.00 75.25 100 PRO A O 1
ATOM 838 N N . LEU A 1 101 ? 6.419 9.899 -25.940 1.00 71.75 101 LEU A N 1
ATOM 839 C CA . LEU A 1 101 ? 4.991 9.547 -25.818 1.00 71.75 101 LEU A CA 1
ATOM 840 C C . LEU A 1 101 ? 4.458 8.652 -26.954 1.00 71.75 101 LEU A C 1
ATOM 842 O O . LEU A 1 101 ? 3.376 8.085 -26.835 1.00 71.75 101 LEU A O 1
ATOM 846 N N . ASN A 1 102 ? 5.186 8.547 -28.067 1.00 79.94 102 ASN A N 1
ATOM 847 C CA . ASN A 1 102 ? 4.858 7.673 -29.192 1.00 79.94 102 ASN A CA 1
ATOM 848 C C . ASN A 1 102 ? 5.412 6.246 -29.043 1.00 79.94 102 ASN A C 1
ATOM 850 O O . ASN A 1 102 ? 5.103 5.398 -29.877 1.00 79.94 102 ASN A O 1
ATOM 854 N N . ASN A 1 103 ? 6.204 5.974 -28.004 1.00 74.31 103 ASN A N 1
ATOM 855 C CA . ASN A 1 103 ? 6.711 4.645 -27.702 1.00 74.31 103 ASN A CA 1
ATOM 856 C C . ASN A 1 103 ? 5.900 4.029 -26.558 1.00 74.31 103 ASN A C 1
ATOM 858 O O . ASN A 1 103 ? 5.654 4.664 -25.535 1.00 74.31 103 ASN A O 1
ATOM 862 N N . SER A 1 104 ? 5.513 2.763 -26.710 1.00 74.38 104 SER A N 1
ATOM 863 C CA . SER A 1 104 ? 4.908 1.995 -25.623 1.00 74.38 104 SER A CA 1
ATOM 864 C C . SER A 1 104 ? 5.967 1.605 -24.589 1.00 74.38 104 SER A C 1
ATOM 866 O O . SER A 1 104 ? 7.025 1.085 -24.956 1.00 74.38 104 SER A O 1
ATOM 868 N N . LEU A 1 105 ? 5.664 1.783 -23.301 1.00 78.25 105 LEU A N 1
ATOM 869 C CA . LEU A 1 105 ? 6.447 1.187 -22.221 1.00 78.25 105 LEU A CA 1
ATOM 870 C C . LEU A 1 105 ? 6.227 -0.333 -22.231 1.00 78.25 105 LEU A C 1
ATOM 872 O O . LEU A 1 105 ? 5.113 -0.799 -22.007 1.00 78.25 105 LEU A O 1
ATOM 876 N N . ASN A 1 106 ? 7.288 -1.092 -22.500 1.00 82.31 106 ASN A N 1
ATOM 877 C CA . ASN A 1 106 ? 7.280 -2.551 -22.421 1.00 82.31 106 ASN A CA 1
ATOM 878 C C . ASN A 1 106 ? 7.965 -2.984 -21.127 1.00 82.31 106 ASN A C 1
ATOM 880 O O . ASN A 1 106 ? 9.044 -2.488 -20.803 1.00 82.31 106 ASN A O 1
ATOM 884 N N . ILE A 1 107 ? 7.338 -3.905 -20.398 1.00 81.69 107 ILE A N 1
ATOM 885 C CA . ILE A 1 107 ? 7.822 -4.385 -19.105 1.00 81.69 107 ILE A CA 1
ATOM 886 C C . ILE A 1 107 ? 7.917 -5.902 -19.169 1.00 81.69 107 ILE A C 1
ATOM 888 O O . ILE A 1 107 ? 6.951 -6.576 -19.520 1.00 81.69 107 ILE A O 1
ATOM 892 N N . GLU A 1 108 ? 9.085 -6.426 -18.813 1.00 85.44 108 GLU A N 1
ATOM 893 C CA . GLU A 1 108 ? 9.352 -7.856 -18.747 1.00 85.44 108 GLU A CA 1
ATOM 894 C C . GLU A 1 108 ? 9.797 -8.228 -17.333 1.00 85.44 108 GLU A C 1
ATOM 896 O O . GLU A 1 108 ? 10.699 -7.615 -16.758 1.00 85.44 108 GLU A O 1
ATOM 901 N N . TRP A 1 109 ? 9.157 -9.254 -16.776 1.00 84.38 109 TRP A N 1
ATOM 902 C CA . TRP A 1 109 ? 9.570 -9.851 -15.515 1.00 84.38 109 TRP A CA 1
ATOM 903 C C . TRP A 1 109 ? 10.695 -10.844 -15.777 1.00 84.38 109 TRP A C 1
ATOM 905 O O . TRP A 1 109 ? 10.469 -11.912 -16.342 1.00 84.38 109 TRP A O 1
ATOM 915 N N . VAL A 1 110 ? 11.904 -10.498 -15.343 1.00 84.12 110 VAL A N 1
ATOM 916 C CA . VAL A 1 110 ? 13.076 -11.369 -15.452 1.00 84.12 110 VAL A CA 1
ATOM 917 C C . VAL A 1 110 ? 13.390 -12.001 -14.103 1.00 84.12 110 VAL A C 1
ATOM 919 O O . VAL A 1 110 ? 13.381 -11.333 -13.068 1.00 84.12 110 VAL A O 1
ATOM 922 N N . ASN A 1 111 ? 13.683 -13.301 -14.107 1.00 82.00 111 ASN A N 1
ATOM 923 C CA . ASN A 1 111 ? 14.179 -13.963 -12.908 1.00 82.00 111 ASN A CA 1
ATOM 924 C C . ASN A 1 111 ? 15.565 -13.413 -12.581 1.00 82.00 111 ASN A C 1
ATOM 926 O O . ASN A 1 111 ? 16.476 -13.440 -13.409 1.00 82.00 111 ASN A O 1
ATOM 930 N N . GLU A 1 112 ? 15.730 -12.928 -11.358 1.00 73.62 112 GLU A N 1
ATOM 931 C CA . GLU A 1 112 ? 17.042 -12.543 -10.868 1.00 73.62 112 GLU A CA 1
ATOM 932 C C . GLU A 1 112 ? 17.900 -13.800 -10.686 1.00 73.62 112 GLU A C 1
ATOM 934 O O . GLU A 1 112 ? 17.488 -14.757 -10.027 1.00 73.62 112 GLU A O 1
ATOM 939 N N . ASN A 1 113 ? 19.118 -13.788 -11.236 1.00 68.06 113 ASN A N 1
ATOM 940 C CA . ASN A 1 113 ? 20.134 -14.798 -10.943 1.00 68.06 113 ASN A CA 1
ATOM 941 C C . ASN A 1 113 ? 20.681 -14.563 -9.528 1.00 68.06 113 ASN A C 1
ATOM 943 O O . ASN A 1 113 ? 21.803 -14.089 -9.338 1.00 68.06 113 ASN A O 1
ATOM 947 N N . LEU A 1 114 ? 19.857 -14.841 -8.519 1.00 62.31 114 LEU A N 1
ATOM 948 C CA . LEU A 1 114 ? 20.260 -14.791 -7.124 1.00 62.31 114 LEU A CA 1
ATOM 949 C C . LEU A 1 114 ? 21.323 -15.865 -6.894 1.00 62.31 114 LEU A C 1
ATOM 951 O O . LEU A 1 114 ? 21.044 -17.061 -6.973 1.00 62.31 114 LEU A O 1
ATOM 955 N N . VAL A 1 115 ? 22.543 -15.449 -6.559 1.00 61.78 115 VAL A N 1
ATOM 956 C CA . VAL A 1 115 ? 23.480 -16.348 -5.881 1.00 61.78 115 VAL A CA 1
ATOM 957 C C . VAL A 1 115 ? 22.913 -16.528 -4.474 1.00 61.78 115 VAL A C 1
ATOM 959 O O . VAL A 1 115 ? 23.110 -15.667 -3.615 1.00 61.78 115 VAL A O 1
ATOM 962 N N . ALA A 1 116 ? 22.120 -17.590 -4.294 1.00 57.66 116 ALA A N 1
ATOM 963 C CA . ALA A 1 116 ? 21.284 -17.852 -3.118 1.00 57.66 116 ALA A CA 1
ATOM 964 C C . ALA A 1 116 ? 22.040 -17.766 -1.776 1.00 57.66 116 ALA A C 1
ATOM 966 O O . ALA A 1 116 ? 21.432 -17.513 -0.743 1.00 57.66 116 ALA A O 1
ATOM 967 N N . ASP A 1 117 ? 23.367 -17.879 -1.801 1.00 61.28 117 ASP A N 1
ATOM 968 C CA . ASP A 1 117 ? 24.226 -17.883 -0.616 1.00 61.28 117 ASP A CA 1
ATOM 969 C C . ASP A 1 117 ? 24.499 -16.490 -0.004 1.00 61.28 117 ASP A C 1
ATOM 971 O O . ASP A 1 117 ? 25.191 -16.402 1.007 1.00 61.28 117 ASP A O 1
ATOM 975 N N . LYS A 1 118 ? 24.015 -15.384 -0.597 1.00 74.12 118 LYS A N 1
ATOM 976 C CA . LYS A 1 118 ? 24.345 -14.011 -0.137 1.00 74.12 118 LYS A CA 1
ATOM 977 C C . LYS A 1 118 ? 23.203 -13.237 0.524 1.00 74.12 118 LYS A C 1
ATOM 979 O O . LYS A 1 118 ? 23.461 -12.215 1.163 1.00 74.12 118 LYS A O 1
ATOM 984 N N . TYR A 1 119 ? 21.959 -13.674 0.351 1.00 80.88 119 TYR A N 1
ATOM 985 C CA . TYR A 1 119 ? 20.789 -12.915 0.791 1.00 80.88 119 TYR A CA 1
ATOM 986 C C . TYR A 1 119 ? 19.678 -13.834 1.297 1.00 80.88 119 TYR A C 1
ATOM 988 O O . TYR A 1 119 ? 19.380 -14.852 0.681 1.00 80.88 119 TYR A O 1
ATOM 996 N N . GLU A 1 120 ? 19.008 -13.420 2.368 1.00 86.69 120 GLU A N 1
ATOM 997 C CA . GLU A 1 120 ? 17.752 -14.003 2.840 1.00 86.69 120 GLU A CA 1
ATOM 998 C C . GLU A 1 120 ? 16.582 -13.038 2.591 1.00 86.69 120 GLU A C 1
ATOM 1000 O O . GLU A 1 120 ? 16.746 -11.814 2.592 1.00 86.69 120 GLU A O 1
ATOM 1005 N N . ILE A 1 121 ? 15.379 -13.580 2.390 1.00 88.56 121 ILE A N 1
ATOM 1006 C CA . ILE A 1 121 ? 14.151 -12.779 2.371 1.00 88.56 121 ILE A CA 1
ATOM 1007 C C . ILE A 1 121 ? 13.588 -12.738 3.786 1.00 88.56 121 ILE A C 1
ATOM 1009 O O . ILE A 1 121 ? 13.271 -13.771 4.373 1.00 88.56 121 ILE A O 1
ATOM 1013 N N . SER A 1 122 ? 13.441 -11.532 4.324 1.00 92.19 122 SER A N 1
ATOM 1014 C CA . SER A 1 122 ? 12.823 -11.289 5.623 1.00 92.19 122 SER A CA 1
ATOM 1015 C C . SER A 1 122 ? 11.484 -10.574 5.441 1.00 92.19 122 SER A C 1
ATOM 1017 O O . SER A 1 122 ? 11.203 -10.007 4.380 1.00 92.19 122 SER A O 1
ATOM 1019 N N . ASN A 1 123 ? 10.642 -10.609 6.471 1.00 94.75 123 ASN A N 1
ATOM 1020 C CA . ASN A 1 123 ? 9.374 -9.894 6.482 1.00 94.75 123 ASN A CA 1
ATOM 1021 C C . ASN A 1 123 ? 9.238 -9.011 7.724 1.00 94.75 123 ASN A C 1
ATOM 1023 O O . ASN A 1 123 ? 9.954 -9.154 8.715 1.00 94.75 123 ASN A O 1
ATOM 1027 N N . GLY A 1 124 ? 8.321 -8.054 7.652 1.00 93.88 124 GLY A N 1
ATOM 1028 C CA . GLY A 1 124 ? 8.048 -7.146 8.751 1.00 93.88 124 GLY A CA 1
ATOM 1029 C C . GLY A 1 124 ? 6.749 -6.381 8.573 1.00 93.88 124 GLY A C 1
ATOM 1030 O O . GLY A 1 124 ? 6.030 -6.531 7.583 1.00 93.88 124 GLY A O 1
ATOM 1031 N N . CYS A 1 125 ? 6.447 -5.542 9.561 1.00 94.00 125 CYS A N 1
ATOM 1032 C CA . CYS A 1 125 ? 5.283 -4.6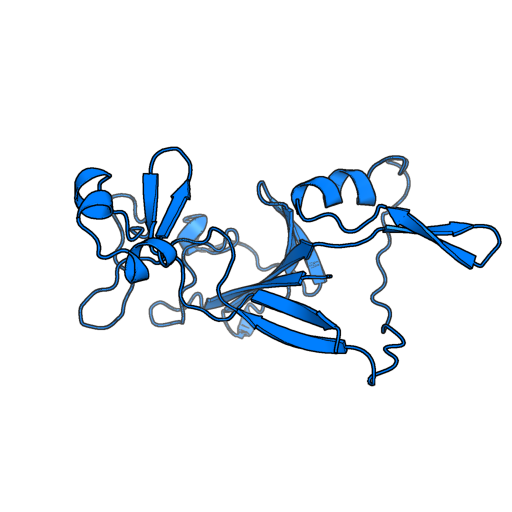70 9.507 1.00 94.00 125 CYS A CA 1
ATOM 1033 C C . CYS A 1 125 ? 5.397 -3.666 8.355 1.00 94.00 125 CYS A C 1
ATOM 1035 O O . CYS A 1 125 ? 6.480 -3.153 8.049 1.00 94.00 125 CYS A O 1
ATOM 1037 N N . ARG A 1 126 ? 4.244 -3.362 7.762 1.00 94.00 126 ARG A N 1
ATOM 1038 C CA . ARG A 1 126 ? 4.087 -2.348 6.717 1.00 94.00 126 ARG A CA 1
ATOM 1039 C C . ARG A 1 126 ? 4.535 -0.961 7.182 1.00 94.00 126 ARG A C 1
ATOM 1041 O O . ARG A 1 126 ? 4.331 -0.585 8.342 1.00 94.00 126 ARG A O 1
ATOM 1048 N N . LEU A 1 127 ? 5.159 -0.198 6.289 1.00 91.94 127 LEU A N 1
ATOM 1049 C CA . LEU A 1 127 ? 5.750 1.099 6.610 1.00 91.94 127 LEU A CA 1
ATOM 1050 C C . LEU A 1 127 ? 4.707 2.209 6.550 1.00 91.94 127 LEU A C 1
ATOM 1052 O O . LEU A 1 127 ? 4.073 2.427 5.526 1.00 91.94 127 LEU A O 1
ATOM 1056 N N . ASN A 1 128 ? 4.597 2.981 7.632 1.00 92.25 128 ASN A N 1
ATOM 1057 C CA . ASN A 1 128 ? 3.683 4.126 7.734 1.00 92.25 128 ASN A CA 1
ATOM 1058 C C . ASN A 1 128 ? 2.204 3.775 7.476 1.00 92.25 128 ASN A C 1
ATOM 1060 O O . ASN A 1 128 ? 1.402 4.656 7.169 1.00 92.25 128 ASN A O 1
ATOM 1064 N N . VAL A 1 129 ? 1.828 2.504 7.646 1.00 95.19 129 VAL A N 1
ATOM 1065 C CA . VAL A 1 129 ? 0.435 2.058 7.582 1.00 95.19 129 VAL A CA 1
ATOM 1066 C C . VAL A 1 129 ? -0.142 2.026 8.998 1.00 95.19 129 VAL A C 1
ATOM 1068 O O . VAL A 1 129 ? 0.424 1.360 9.873 1.00 95.19 129 VAL A O 1
ATOM 1071 N N . PRO A 1 130 ? -1.257 2.728 9.261 1.00 96.81 130 PRO A N 1
ATOM 1072 C CA . PRO A 1 130 ? -1.898 2.701 10.565 1.00 96.81 130 PRO A CA 1
ATOM 1073 C C . PRO A 1 130 ? -2.592 1.356 10.806 1.00 96.81 130 PRO A C 1
ATOM 1075 O O . PRO A 1 130 ? -3.105 0.714 9.891 1.00 96.81 130 PRO A O 1
ATOM 1078 N N . ALA A 1 131 ? -2.657 0.939 12.064 1.00 97.12 131 ALA A N 1
ATOM 1079 C CA . ALA A 1 131 ? -3.645 -0.034 12.496 1.00 97.12 131 ALA A CA 1
ATOM 1080 C C . ALA A 1 131 ? -5.037 0.616 12.517 1.00 97.12 131 ALA A C 1
ATOM 1082 O O . ALA A 1 131 ? -5.172 1.826 12.702 1.00 97.12 131 ALA A O 1
ATOM 1083 N N . TYR A 1 132 ? -6.076 -0.205 12.388 1.00 96.88 132 TYR A N 1
ATOM 1084 C CA . TYR A 1 132 ? -7.472 0.232 12.377 1.00 96.88 132 TYR A CA 1
ATOM 1085 C C . TYR A 1 132 ? -8.238 -0.382 13.547 1.00 96.88 132 TYR A C 1
ATOM 1087 O O . TYR A 1 132 ? -7.872 -1.454 14.046 1.00 96.88 132 TYR A O 1
ATOM 1095 N N . ILE A 1 133 ? -9.255 0.328 14.030 1.00 96.94 133 ILE A N 1
ATOM 1096 C CA . ILE A 1 133 ? -10.092 -0.102 15.152 1.00 96.94 133 ILE A CA 1
ATOM 1097 C C . ILE A 1 133 ? -10.962 -1.275 14.701 1.00 96.94 133 ILE A C 1
ATOM 1099 O O . ILE A 1 133 ? -11.488 -1.278 13.588 1.00 96.94 133 ILE A O 1
ATOM 1103 N N . LYS A 1 134 ? -11.085 -2.269 15.579 1.00 94.94 134 LYS A N 1
ATOM 1104 C CA . LYS A 1 134 ? -11.947 -3.432 15.399 1.00 94.94 134 LYS A CA 1
ATOM 1105 C C . LYS A 1 134 ? -12.922 -3.534 16.566 1.00 94.94 134 LYS A C 1
ATOM 1107 O O . LYS A 1 134 ? -12.566 -3.112 17.667 1.00 94.94 134 LYS A O 1
ATOM 1112 N N . ASP A 1 135 ? -14.106 -4.068 16.307 1.00 94.44 135 ASP A N 1
ATOM 1113 C CA . ASP A 1 135 ? -15.071 -4.445 17.336 1.00 94.44 135 ASP A CA 1
ATOM 1114 C C . ASP A 1 135 ? -14.638 -5.727 18.075 1.00 94.44 135 ASP A C 1
ATOM 1116 O O . ASP A 1 135 ? -13.594 -6.320 17.784 1.00 94.44 135 ASP A O 1
ATOM 1120 N N . GLU A 1 136 ? -15.446 -6.154 19.046 1.00 94.88 136 GLU A N 1
ATOM 1121 C CA . GLU A 1 136 ? -15.207 -7.368 19.841 1.00 94.88 136 GLU A CA 1
ATOM 1122 C C . GLU A 1 136 ? -15.233 -8.655 19.000 1.00 94.88 136 GLU A C 1
ATOM 1124 O O . GLU A 1 136 ? -14.612 -9.648 19.372 1.00 94.88 136 GLU A O 1
ATOM 1129 N N . SER A 1 137 ? -15.905 -8.629 17.845 1.00 91.62 137 SER A N 1
ATOM 1130 C CA . SER A 1 137 ? -15.957 -9.740 16.886 1.00 91.62 137 SER A CA 1
ATOM 1131 C C . SER A 1 137 ? -14.784 -9.725 15.896 1.00 91.62 137 SER A C 1
ATOM 1133 O O . SER A 1 137 ? -14.640 -10.641 15.089 1.00 91.62 137 SER A O 1
ATOM 1135 N N . GLY A 1 138 ? -13.919 -8.708 15.951 1.00 90.25 138 GLY A N 1
ATOM 1136 C CA . GLY A 1 138 ? -12.755 -8.561 15.082 1.00 90.25 138 GLY A CA 1
ATOM 1137 C C . GLY A 1 138 ? -13.027 -7.868 13.742 1.00 90.25 138 GLY A C 1
ATOM 1138 O O . GLY A 1 138 ? -12.100 -7.781 12.925 1.00 90.25 138 GLY A O 1
ATOM 1139 N N . HIS A 1 139 ? -14.231 -7.335 13.513 1.00 91.81 139 HIS A N 1
ATOM 1140 C CA . HIS A 1 139 ? -14.568 -6.569 12.312 1.00 91.81 139 HIS A CA 1
ATOM 1141 C C . HIS A 1 139 ? -14.123 -5.115 12.438 1.00 91.81 139 HIS A C 1
ATOM 1143 O O . HIS A 1 139 ? -14.149 -4.532 13.518 1.00 91.81 139 HIS A O 1
ATOM 1149 N N . TYR A 1 140 ? -13.704 -4.507 11.329 1.00 94.38 140 TYR A N 1
ATOM 1150 C CA . TYR A 1 140 ? -13.268 -3.113 11.340 1.00 94.38 140 TYR A CA 1
ATOM 1151 C C . TYR A 1 140 ? -14.437 -2.146 11.528 1.00 94.38 140 TYR A C 1
ATOM 1153 O O . TYR A 1 140 ? -15.453 -2.246 10.844 1.00 94.38 140 TYR A O 1
ATOM 1161 N N . ILE A 1 141 ? -14.243 -1.153 12.396 1.00 95.62 141 ILE A N 1
ATOM 1162 C CA . ILE A 1 141 ? -15.233 -0.103 12.649 1.00 95.62 141 ILE A CA 1
ATOM 1163 C C . ILE A 1 141 ? -15.077 1.013 11.608 1.00 95.62 141 ILE A C 1
ATOM 1165 O O . ILE A 1 141 ? -13.955 1.433 11.296 1.00 95.62 141 ILE A O 1
ATOM 1169 N N . LYS A 1 142 ? -16.207 1.501 11.088 1.00 94.75 142 LYS A N 1
ATOM 1170 C CA . LYS A 1 142 ? -16.296 2.619 10.139 1.00 94.75 142 LYS A CA 1
ATOM 1171 C C . LYS A 1 142 ? -16.937 3.852 10.795 1.00 94.75 142 LYS A C 1
ATOM 1173 O O . LYS A 1 142 ? -17.745 3.715 11.710 1.00 94.75 142 LYS A O 1
ATOM 1178 N N . ASP A 1 143 ? -16.555 5.045 10.344 1.00 95.25 143 ASP A N 1
ATOM 1179 C CA . ASP A 1 143 ? -17.184 6.316 10.720 1.00 95.25 143 ASP A CA 1
ATOM 1180 C C . ASP A 1 143 ? -18.542 6.513 10.012 1.00 95.25 143 ASP A C 1
ATOM 1182 O O . ASP A 1 143 ? -18.967 5.692 9.196 1.00 95.25 143 ASP A O 1
ATOM 1186 N N . SER A 1 144 ? -19.231 7.624 10.294 1.00 95.31 144 SER A N 1
ATOM 1187 C CA . SER A 1 144 ? -20.527 7.950 9.676 1.00 95.31 144 SER A CA 1
ATOM 1188 C C . SER A 1 144 ? -20.470 8.150 8.156 1.00 95.31 144 SER A C 1
ATOM 1190 O O . SER A 1 144 ? -21.506 8.132 7.501 1.00 95.31 144 SER A O 1
ATOM 1192 N N . ASN A 1 145 ? -19.277 8.342 7.590 1.00 93.06 145 ASN A N 1
ATOM 1193 C CA . ASN A 1 145 ? -19.045 8.481 6.154 1.00 93.06 145 ASN A CA 1
ATOM 1194 C C . ASN A 1 145 ? -18.615 7.152 5.508 1.00 93.06 145 ASN A C 1
ATOM 1196 O O . ASN A 1 145 ? -18.267 7.134 4.323 1.00 93.06 145 ASN A O 1
ATOM 1200 N N . GLY A 1 146 ? -18.590 6.056 6.273 1.00 91.00 146 GLY A N 1
ATOM 1201 C CA . GLY A 1 146 ? -18.182 4.732 5.817 1.00 91.00 146 GLY A CA 1
ATOM 1202 C C . GLY A 1 146 ? -16.667 4.512 5.755 1.00 91.00 146 GLY A C 1
ATOM 1203 O O . GLY A 1 146 ? -16.241 3.495 5.211 1.00 91.00 146 GLY A O 1
ATOM 1204 N N . ASN A 1 147 ? -15.840 5.412 6.297 1.00 93.94 147 ASN A N 1
ATOM 1205 C CA . ASN A 1 147 ? -14.384 5.244 6.291 1.00 93.94 147 ASN A CA 1
ATOM 1206 C C . ASN A 1 147 ? -13.924 4.442 7.509 1.00 93.94 147 ASN A C 1
ATOM 1208 O O . ASN A 1 147 ? -14.373 4.683 8.627 1.00 93.94 147 ASN A O 1
ATOM 1212 N N . TYR A 1 148 ? -12.967 3.536 7.326 1.00 95.31 148 TYR A N 1
ATOM 1213 C CA . TYR A 1 148 ? -12.385 2.794 8.442 1.00 95.31 148 TYR A CA 1
ATOM 1214 C C . TYR A 1 148 ? -11.639 3.701 9.426 1.00 95.31 148 TYR A C 1
ATOM 1216 O O . TYR A 1 148 ? -10.813 4.533 9.037 1.00 95.31 148 TYR A O 1
ATOM 1224 N N . ILE A 1 149 ? -11.866 3.482 10.720 1.00 96.81 149 ILE A N 1
ATOM 1225 C CA . ILE A 1 149 ? -11.291 4.320 11.774 1.00 96.81 149 ILE A CA 1
ATOM 1226 C C . ILE A 1 149 ? -9.876 3.843 12.120 1.00 96.81 149 ILE A C 1
ATOM 1228 O O . ILE A 1 149 ? -9.657 2.688 12.495 1.00 96.81 149 ILE A O 1
ATOM 1232 N N . LYS A 1 150 ? -8.897 4.744 12.012 1.00 97.19 150 LYS A N 1
ATOM 1233 C CA . LYS A 1 150 ? -7.490 4.495 12.367 1.00 97.19 150 LYS A CA 1
ATOM 1234 C C . LYS A 1 150 ? -7.310 4.502 13.890 1.00 97.19 150 LYS A C 1
ATOM 1236 O O . LYS A 1 150 ? -7.946 5.283 14.591 1.00 97.19 150 LYS A O 1
ATOM 1241 N N . LYS A 1 151 ? -6.402 3.671 14.410 1.00 97.06 151 LYS A N 1
ATOM 1242 C CA . LYS A 1 151 ? -5.975 3.690 15.821 1.00 97.06 151 LYS A CA 1
ATOM 1243 C C . LYS A 1 151 ? -5.054 4.887 16.069 1.00 97.06 151 LYS A C 1
ATOM 1245 O O . LYS A 1 151 ? -3.830 4.758 16.013 1.00 97.06 151 LYS A O 1
ATOM 1250 N N . GLU A 1 152 ? -5.665 6.042 16.291 1.00 97.00 152 GLU A N 1
ATOM 1251 C CA . GLU A 1 152 ? -5.016 7.305 16.652 1.00 97.00 152 GLU A CA 1
ATOM 1252 C C . GLU A 1 152 ? -4.967 7.474 18.180 1.00 97.00 152 GLU A C 1
ATOM 1254 O O . GLU A 1 152 ? -5.849 6.987 18.887 1.00 97.00 152 GLU A O 1
ATOM 1259 N N . ILE A 1 153 ? -3.940 8.155 18.689 1.00 97.25 153 ILE A N 1
ATOM 1260 C CA . ILE A 1 153 ? -3.856 8.605 20.087 1.00 97.25 153 ILE A CA 1
ATOM 1261 C C . ILE A 1 153 ? -3.459 10.081 20.139 1.00 97.25 153 ILE A C 1
ATOM 1263 O O . ILE A 1 153 ? -2.803 10.580 19.221 1.00 97.25 153 ILE A O 1
ATOM 1267 N N . SER A 1 154 ? -3.830 10.775 21.215 1.00 96.62 154 SER A N 1
ATOM 1268 C CA . SER A 1 154 ? -3.403 12.160 21.428 1.00 96.62 154 SER A CA 1
ATOM 1269 C C . SER A 1 154 ? -1.912 12.241 21.771 1.00 96.62 154 SER A C 1
ATOM 1271 O O . SER A 1 154 ? -1.289 11.261 22.194 1.00 96.62 154 SER A O 1
ATOM 1273 N N . GLU A 1 155 ? -1.320 13.424 21.616 1.00 94.75 155 GLU A N 1
ATOM 1274 C CA . GLU A 1 155 ? 0.084 13.639 21.971 1.00 94.75 155 GLU A CA 1
ATOM 1275 C C . GLU A 1 155 ? 0.305 13.515 23.493 1.00 94.75 155 GLU A C 1
ATOM 1277 O O . GLU A 1 155 ? 1.340 13.015 23.931 1.00 94.75 155 GLU A O 1
ATOM 1282 N N . GLU A 1 156 ? -0.679 13.888 24.318 1.00 95.19 156 GLU A N 1
ATOM 1283 C CA . GLU A 1 156 ? -0.659 13.677 25.772 1.00 95.19 156 GLU A CA 1
ATOM 1284 C C . GLU A 1 156 ? -0.664 12.184 26.110 1.00 95.19 156 GLU A C 1
ATOM 1286 O O . GLU A 1 156 ? 0.164 11.728 26.899 1.00 95.19 156 GLU A O 1
ATOM 1291 N N . GLN A 1 157 ? -1.545 11.407 25.471 1.00 96.62 157 GLN A N 1
ATOM 1292 C CA . GLN A 1 157 ? -1.592 9.953 25.640 1.00 96.62 157 GLN A CA 1
ATOM 1293 C C . GLN A 1 157 ? -0.273 9.302 25.210 1.00 96.62 157 GLN A C 1
ATOM 1295 O O . GLN A 1 157 ? 0.237 8.430 25.909 1.00 96.62 157 GLN A O 1
ATOM 1300 N N . PHE A 1 158 ? 0.316 9.752 24.098 1.00 96.38 158 PHE A N 1
ATOM 1301 C CA . PHE A 1 158 ? 1.600 9.247 23.613 1.00 96.38 158 PHE A CA 1
ATOM 1302 C C . PHE A 1 158 ? 2.750 9.529 24.590 1.00 96.38 158 PHE A C 1
ATOM 1304 O O . PHE A 1 158 ? 3.581 8.651 24.829 1.00 96.38 158 PHE A O 1
ATOM 1311 N N . LYS A 1 159 ? 2.795 10.722 25.195 1.00 95.06 159 LYS A N 1
ATOM 1312 C CA . LYS A 1 159 ? 3.812 11.086 26.200 1.00 95.06 159 LYS A CA 1
ATOM 1313 C C . LYS A 1 159 ? 3.745 10.214 27.452 1.00 95.06 159 LYS A C 1
ATOM 1315 O O . LYS A 1 159 ? 4.789 9.945 28.041 1.00 95.06 159 LYS A O 1
ATOM 1320 N N . LEU A 1 160 ? 2.546 9.765 27.826 1.00 96.81 160 LEU A N 1
ATOM 1321 C CA . LEU A 1 160 ? 2.312 8.886 28.974 1.00 96.81 160 LEU A CA 1
ATOM 1322 C C . LEU A 1 160 ? 2.626 7.406 28.692 1.00 96.81 160 LEU A C 1
ATOM 1324 O O . LEU A 1 160 ? 2.667 6.611 29.630 1.00 96.81 160 LEU A O 1
ATOM 1328 N N . LEU A 1 161 ? 2.857 7.010 27.433 1.00 96.19 161 LEU A N 1
ATOM 1329 C CA . LEU A 1 161 ? 3.235 5.632 27.114 1.00 96.19 161 LEU A CA 1
ATOM 1330 C C . LEU A 1 161 ? 4.627 5.297 27.675 1.00 96.19 161 LEU A C 1
ATOM 1332 O O . LEU A 1 161 ? 5.549 6.110 27.549 1.00 96.19 161 LEU A O 1
ATOM 1336 N N . PRO A 1 162 ? 4.838 4.073 28.198 1.00 96.12 162 PRO A N 1
ATOM 1337 C CA . PRO A 1 162 ? 6.177 3.617 28.544 1.00 96.12 162 PRO A CA 1
ATOM 1338 C C . PRO A 1 162 ? 7.074 3.583 27.300 1.00 96.12 162 PRO A C 1
ATOM 1340 O O . PRO A 1 162 ? 6.608 3.287 26.196 1.00 96.12 162 PRO A O 1
ATOM 1343 N N . GLU A 1 163 ? 8.372 3.841 27.474 1.00 91.12 163 GLU A N 1
ATOM 1344 C CA . GLU A 1 163 ? 9.307 4.073 26.361 1.00 91.12 163 GLU A CA 1
ATOM 1345 C C . GLU A 1 163 ? 9.327 2.925 25.335 1.00 91.12 163 GLU A C 1
ATOM 1347 O O . GLU A 1 163 ? 9.292 3.160 24.128 1.00 91.12 163 GLU A O 1
ATOM 1352 N N . GLY A 1 164 ? 9.244 1.672 25.800 1.00 91.44 164 GLY A N 1
ATOM 1353 C CA . GLY A 1 164 ? 9.186 0.496 24.924 1.00 91.44 164 GLY A CA 1
ATOM 1354 C C . GLY A 1 164 ? 7.973 0.462 23.980 1.00 91.44 164 GLY A C 1
ATOM 1355 O O . GLY A 1 164 ? 8.061 -0.091 22.883 1.00 91.44 164 GLY A O 1
ATOM 1356 N N . PHE A 1 165 ? 6.855 1.094 24.352 1.00 94.25 165 PHE A N 1
ATOM 1357 C CA . PHE A 1 165 ? 5.619 1.101 23.561 1.00 94.25 165 PHE A CA 1
ATOM 1358 C C . PHE A 1 165 ? 5.556 2.239 22.544 1.00 94.25 165 PHE A C 1
ATOM 1360 O O . PHE A 1 165 ? 4.825 2.126 21.559 1.00 94.25 165 PHE A O 1
ATOM 1367 N N . LYS A 1 166 ? 6.334 3.313 22.722 1.00 94.88 166 LYS A N 1
ATOM 1368 C CA . LYS A 1 166 ? 6.345 4.452 21.787 1.00 94.88 166 LYS A CA 1
ATOM 1369 C C . LYS A 1 166 ? 6.774 4.039 20.378 1.00 94.88 166 LYS A C 1
ATOM 1371 O O . LYS A 1 166 ? 6.241 4.551 19.396 1.00 94.88 166 LYS A O 1
ATOM 1376 N N . SER A 1 167 ? 7.661 3.047 20.275 1.00 93.50 167 SER A N 1
ATOM 1377 C CA . SER A 1 167 ? 8.126 2.461 19.008 1.00 93.50 167 SER A CA 1
ATOM 1378 C C . SER A 1 167 ? 7.007 1.836 18.155 1.00 93.50 167 SER A C 1
ATOM 1380 O O . SER A 1 167 ? 7.170 1.686 16.940 1.00 93.50 167 SER A O 1
ATOM 1382 N N . GLN A 1 168 ? 5.858 1.511 18.759 1.00 95.19 168 GLN A N 1
ATOM 1383 C CA . GLN A 1 168 ? 4.684 0.952 18.080 1.00 95.19 168 GLN A CA 1
ATOM 1384 C C . GLN A 1 168 ? 3.830 2.015 17.385 1.00 95.19 168 GLN A C 1
ATOM 1386 O O . GLN A 1 168 ? 2.838 1.669 16.748 1.00 95.19 168 GLN A O 1
ATOM 1391 N N . TYR A 1 169 ? 4.189 3.292 17.494 1.00 96.62 169 TYR A N 1
ATOM 1392 C CA . TYR A 1 169 ? 3.467 4.398 16.881 1.00 96.62 169 TYR A CA 1
ATOM 1393 C C . TYR A 1 169 ? 4.359 5.139 15.886 1.00 96.62 169 TYR A C 1
ATOM 1395 O O . TYR A 1 169 ? 5.588 5.053 15.925 1.00 96.62 169 TYR A O 1
ATOM 1403 N N . PHE A 1 170 ? 3.737 5.869 14.969 1.00 96.06 170 PHE A N 1
ATOM 1404 C CA . PHE A 1 170 ? 4.418 6.775 14.051 1.00 96.06 170 PHE A CA 1
ATOM 1405 C C . PHE A 1 170 ? 3.643 8.090 13.933 1.00 96.06 170 PHE A C 1
ATOM 1407 O O . PHE A 1 170 ? 2.436 8.138 14.175 1.00 96.06 170 PHE A O 1
ATOM 1414 N N . LEU A 1 171 ? 4.363 9.167 13.615 1.00 95.31 171 LEU A N 1
ATOM 1415 C CA . LEU A 1 171 ? 3.783 10.481 13.355 1.00 95.31 171 LEU A CA 1
ATOM 1416 C C . LEU A 1 171 ? 3.516 10.611 11.857 1.00 95.31 171 LEU A C 1
ATOM 1418 O O . LEU A 1 171 ? 4.417 10.391 11.050 1.00 95.31 171 LEU A O 1
ATOM 1422 N N . TYR A 1 172 ? 2.303 11.003 11.490 1.00 92.62 172 TYR A N 1
ATOM 1423 C CA . TYR A 1 172 ? 1.959 11.317 10.111 1.00 92.62 172 TYR A CA 1
ATOM 1424 C C . TYR A 1 172 ? 0.946 12.456 10.077 1.00 92.62 172 TYR A C 1
ATOM 1426 O O . TYR A 1 172 ? -0.102 12.374 10.714 1.00 92.62 172 TYR A O 1
ATOM 1434 N N . SER A 1 173 ? 1.267 13.524 9.341 1.00 91.12 173 SER A N 1
ATOM 1435 C CA . SER A 1 173 ? 0.422 14.723 9.228 1.00 91.12 173 SER A CA 1
ATOM 1436 C C . SER A 1 173 ? -0.022 15.278 10.599 1.00 91.12 173 SER A C 1
ATOM 1438 O O . SER A 1 173 ? -1.197 15.525 10.849 1.00 91.12 173 SER A O 1
ATOM 1440 N N . GLY A 1 174 ? 0.921 15.384 11.543 1.00 92.75 174 GLY A N 1
ATOM 1441 C CA . GLY A 1 174 ? 0.660 15.902 12.895 1.00 92.75 174 GLY A CA 1
ATOM 1442 C C . GLY A 1 174 ? -0.099 14.959 13.839 1.00 92.75 174 GLY A C 1
ATOM 1443 O O . GLY A 1 174 ? -0.294 15.306 14.998 1.00 92.75 174 GLY A O 1
ATOM 1444 N N . LYS A 1 175 ? -0.489 13.762 13.387 1.00 96.25 175 LYS A N 1
ATOM 1445 C CA . LYS A 1 175 ? -1.246 12.779 14.174 1.00 96.25 175 LYS A CA 1
ATOM 1446 C C . LYS A 1 175 ? -0.417 11.543 14.503 1.00 96.25 175 LYS A C 1
ATOM 1448 O O . LYS A 1 175 ? 0.424 11.120 13.705 1.00 96.25 175 LYS A O 1
ATOM 1453 N N . ARG A 1 176 ? -0.658 10.948 15.675 1.00 97.25 176 ARG A N 1
ATOM 1454 C CA . ARG A 1 176 ? 0.027 9.734 16.145 1.00 97.25 176 ARG A CA 1
ATOM 1455 C C . ARG A 1 176 ? -0.838 8.511 15.893 1.00 97.25 176 ARG A C 1
ATOM 1457 O O . ARG A 1 176 ? -1.899 8.369 16.491 1.00 97.25 176 ARG A O 1
ATOM 1464 N N . TYR A 1 177 ? -0.352 7.595 15.064 1.00 97.88 177 TYR A N 1
ATOM 1465 C CA . TYR A 1 177 ? -1.059 6.355 14.752 1.00 97.88 177 TYR A CA 1
ATOM 1466 C C . TYR A 1 177 ? -0.292 5.143 15.247 1.00 97.88 177 TYR A C 1
ATOM 1468 O O . TYR A 1 177 ? 0.933 5.082 15.123 1.00 97.88 177 TYR A O 1
ATOM 1476 N N . LYS A 1 178 ? -1.015 4.148 15.765 1.00 97.44 178 LYS A N 1
ATOM 1477 C CA . LYS A 1 178 ? -0.451 2.821 16.016 1.00 97.44 178 LYS A CA 1
ATOM 1478 C C . LYS A 1 178 ? -0.080 2.180 14.678 1.00 97.44 178 LYS A C 1
ATOM 1480 O O . LYS A 1 178 ? -0.859 2.256 13.730 1.00 97.44 178 LYS A O 1
ATOM 1485 N N . LYS A 1 179 ? 1.086 1.545 14.593 1.00 96.69 179 LYS A N 1
ATOM 1486 C CA . LYS A 1 179 ? 1.555 0.817 13.407 1.00 96.69 179 LYS A CA 1
ATOM 1487 C C . LYS A 1 179 ? 0.679 -0.404 13.132 1.00 96.69 179 LYS A C 1
ATOM 1489 O O . LYS A 1 179 ? 0.228 -1.070 14.064 1.00 96.69 179 LYS A O 1
ATOM 1494 N N . CYS A 1 180 ? 0.459 -0.693 11.853 1.00 95.62 180 CYS A N 1
ATOM 1495 C CA . CYS A 1 180 ? -0.102 -1.956 11.392 1.00 95.62 180 CYS A CA 1
ATOM 1496 C C . CYS A 1 180 ? 0.796 -3.122 11.832 1.00 95.62 180 CYS A C 1
ATOM 1498 O O . CYS A 1 180 ? 2.018 -3.018 11.781 1.00 95.62 180 CYS A O 1
ATOM 1500 N N . ASP A 1 181 ? 0.178 -4.219 12.254 1.00 93.00 181 ASP A N 1
ATOM 1501 C CA . ASP A 1 181 ? 0.825 -5.437 12.751 1.00 93.00 181 ASP A CA 1
ATOM 1502 C C . ASP A 1 181 ? 0.955 -6.537 11.686 1.00 93.00 181 ASP A C 1
ATOM 1504 O O . ASP A 1 181 ? 1.549 -7.583 11.944 1.00 93.00 181 ASP A O 1
ATOM 1508 N N . ARG A 1 182 ? 0.424 -6.318 10.477 1.00 94.56 182 ARG A N 1
ATOM 1509 C CA . ARG A 1 182 ? 0.503 -7.298 9.388 1.00 94.56 182 ARG A CA 1
ATOM 1510 C C . ARG A 1 182 ? 1.939 -7.393 8.859 1.00 94.56 182 ARG A C 1
ATOM 1512 O O . ARG A 1 182 ? 2.466 -6.365 8.415 1.00 94.56 182 ARG A O 1
ATOM 1519 N N . PRO A 1 183 ? 2.553 -8.593 8.829 1.00 95.69 183 PRO A N 1
ATOM 1520 C CA . PRO A 1 183 ? 3.924 -8.801 8.366 1.00 95.69 183 PRO A CA 1
ATOM 1521 C C . PRO A 1 183 ? 3.996 -8.860 6.829 1.00 95.69 183 PRO A C 1
ATOM 1523 O O . PRO A 1 183 ? 4.480 -9.824 6.246 1.00 95.69 183 PRO A O 1
ATOM 1526 N N . TRP A 1 184 ? 3.420 -7.859 6.165 1.00 96.50 184 TRP A N 1
ATOM 1527 C CA . TRP A 1 184 ? 3.219 -7.827 4.711 1.00 96.50 184 TRP A CA 1
ATOM 1528 C C . TRP A 1 184 ? 4.237 -6.960 3.975 1.00 96.50 184 TRP A C 1
ATOM 1530 O O . TRP A 1 184 ? 4.104 -6.728 2.778 1.00 96.50 184 TRP A O 1
ATOM 1540 N N . ARG A 1 185 ? 5.268 -6.484 4.669 1.00 96.06 185 ARG A N 1
ATOM 1541 C CA . ARG A 1 185 ? 6.460 -5.949 4.021 1.00 96.06 185 ARG A CA 1
ATOM 1542 C C . ARG A 1 185 ? 7.464 -7.077 3.853 1.00 96.06 185 ARG A C 1
ATOM 1544 O O . ARG A 1 185 ? 7.764 -7.757 4.830 1.00 96.06 185 ARG A O 1
ATOM 1551 N N . PHE A 1 186 ? 8.023 -7.214 2.661 1.00 94.81 186 PHE A N 1
ATOM 1552 C CA . PHE A 1 186 ? 9.066 -8.186 2.349 1.00 94.81 186 PHE A CA 1
ATOM 1553 C C . PHE A 1 186 ? 10.299 -7.445 1.855 1.00 94.81 186 PHE A C 1
ATOM 1555 O O . PHE A 1 186 ? 10.182 -6.501 1.076 1.00 94.81 186 PHE A O 1
ATOM 1562 N N . TYR A 1 187 ? 11.476 -7.837 2.328 1.00 92.19 187 TYR A N 1
ATOM 1563 C CA . TYR A 1 187 ? 12.722 -7.173 1.964 1.00 92.19 187 TYR A CA 1
ATOM 1564 C C . TYR A 1 187 ? 13.887 -8.151 1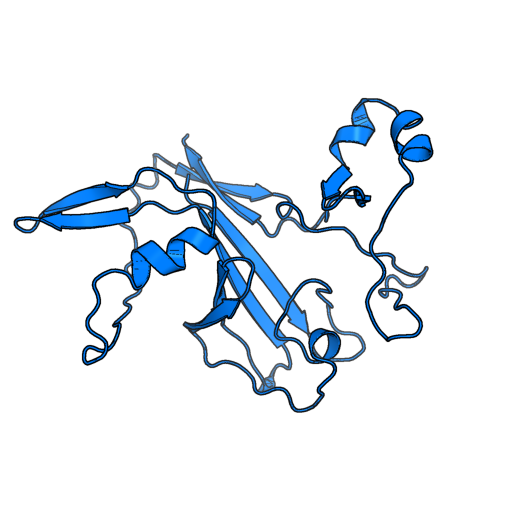.949 1.00 92.19 187 TYR A C 1
ATOM 1566 O O . TYR A 1 187 ? 13.939 -9.104 2.733 1.00 92.19 187 TYR A O 1
ATOM 1574 N N . LYS A 1 188 ? 14.850 -7.883 1.066 1.00 88.06 188 LYS A N 1
ATOM 1575 C CA . LYS A 1 188 ? 16.129 -8.592 1.079 1.00 88.06 188 LYS A CA 1
ATOM 1576 C C . LYS A 1 188 ? 16.926 -8.188 2.316 1.00 88.06 188 LYS A C 1
ATOM 1578 O O . LYS A 1 188 ? 16.961 -7.010 2.682 1.00 88.06 188 LYS A O 1
ATOM 1583 N N . LYS A 1 189 ? 17.587 -9.158 2.939 1.00 84.56 189 LYS A N 1
ATOM 1584 C CA . LYS A 1 189 ? 18.562 -8.974 4.011 1.00 84.56 189 LYS A CA 1
ATOM 1585 C C . LYS A 1 189 ? 19.854 -9.685 3.620 1.00 84.56 189 LYS A C 1
ATOM 1587 O O . LYS A 1 189 ? 19.830 -10.835 3.204 1.00 84.56 189 LYS A O 1
ATOM 1592 N N . GLN A 1 190 ? 20.971 -8.974 3.696 1.00 81.69 190 GLN A N 1
ATOM 1593 C CA . GLN A 1 190 ? 22.288 -9.543 3.430 1.00 81.69 190 GLN A CA 1
ATOM 1594 C C . GLN A 1 190 ? 22.702 -10.445 4.600 1.00 81.69 190 GLN A C 1
ATOM 1596 O O . GLN A 1 190 ? 22.496 -10.056 5.755 1.00 81.69 190 GLN A O 1
ATOM 1601 N N . LEU A 1 191 ? 23.222 -11.632 4.273 1.00 74.00 191 LEU A N 1
ATOM 1602 C CA . LEU A 1 191 ? 23.782 -12.589 5.233 1.00 74.00 191 LEU A CA 1
ATOM 1603 C C . LEU A 1 191 ? 25.182 -12.167 5.698 1.00 74.00 191 LEU A C 1
ATOM 1605 O O . LEU A 1 191 ? 25.932 -11.593 4.871 1.00 74.00 191 LEU A O 1
#

Organism: Phocaeicola vulgatus (NCBI:txid821)